Protein AF-A6VQL6-F1 (afdb_monomer)

Sequence (240 aa):
MAKRKVSLIGGLVLVGLGAAVVLGVQKILKENGQTCIDCHKGIAHFLPEEKNDNNGSAELAKHGGQLSGENKLLYALTISTAKSTNGGEVRLMPFAELADWKSDGENVAATLHGWQQVGAESVLYTELGQRITMAILDDDAKAGVLVKNKVHDSVTDSEWLEVFLDVNVPKSAVTSDLNSLNVFGKNLNETHCGGCHAPITAEHYTANQWIGMVNSMKDRTSLTKDQVRALTIYLQRNAK

InterPro domains:
  IPR005126 NapC/NirT cytochrome c, N-terminal [PF03264] (29-49)
  IPR036280 Multiheme cytochrome superfamily [SSF48695] (31-226)
  IPR051174 Cytochrome c-type Electron Transfer [PTHR30333] (26-217)

Secondary structure (DSSP, 8-state):
------------SSSTTHHHHHHHHHHHHHHTT--HHHHHTTTSS--------THHHHHHHTTTT---STTPPEEESSSEEEEETTS-EEEEPTT-EEEEEEEETTEEEEEEEEEEETT-TTEEEEETTEEEEEEEE-HHHHHT-EEEEEEEETTTTEEEEEEEEEEEEEGGGEES-HHHHHHHHHHHHHHHHTTTSPPPPGGGS-HHHHHHHHHHHGGGS---HHHHHHHHHHHHHT--

Organism: Actinobacillus succinogenes (strain ATCC 55618 / DSM 22257 / CCUG 43843 / 130Z) (NCBI:txid339671)

Foldseek 3Di:
DDDDDDDDDDDDDPDPPPPVVVVVVVVVCVVVVHDPVNVVVDDVDHPPPPVLDPVLLVVLLVQQLADDDQFFKKFFSFFFWWAFPQGWTKTFHGRQTWGRWDDDPQKIKTKGKAKDFVVGLQFGARYPPFPLTGIGTDPRQSVQKDFDDWDQDPVVRTIMTTIMTIIIGGSSRIHSPVVSLLVSLVCLQCVWVPPPHGGDALQPDELRVLVVVLVVCVVVTSDDPRSSSSNSSSSNVRYD

Mean predicted aligned error: 12.08 Å

Solvent-accessible surface area (backbone atoms only — not comparable to full-atom values): 13472 Å² total; per-residue (Å²): 141,86,89,86,84,90,78,93,85,86,88,87,79,90,70,76,72,63,61,64,57,55,56,54,51,55,52,55,28,61,77,69,74,51,53,79,61,67,71,52,68,50,71,87,53,66,71,74,84,73,72,78,59,65,55,61,60,58,54,52,52,71,45,31,53,46,72,65,68,88,89,51,59,31,27,26,68,44,77,43,72,28,33,24,86,78,69,14,49,31,40,33,25,40,68,20,59,29,34,85,58,45,84,49,91,70,28,29,41,26,31,37,64,29,24,25,43,74,96,43,66,44,40,34,15,59,42,82,96,36,77,46,63,24,33,38,39,41,76,54,27,47,74,55,51,44,76,76,48,79,46,77,40,82,89,73,72,40,50,33,33,37,34,37,37,53,31,38,30,50,30,62,47,26,20,43,58,62,65,60,53,50,52,50,25,50,48,48,42,51,64,58,47,34,78,87,43,81,52,80,62,39,56,78,40,42,39,62,52,38,57,58,56,48,65,76,43,48,90,80,37,89,62,51,76,66,52,49,49,41,33,43,45,43,37,30,77,47,28,89

pLDDT: mean 84.05, std 19.95, range [34.44, 98.62]

Radius of gyration: 29.51 Å; Cα contacts (8 Å, |Δi|>4): 408; chains: 1; bounding box: 107×76×39 Å

Nearest PDB structures (foldseek):
  8p8x-assembly1_A  TM=3.737E-01  e=8.491E+00  Homo sapiens
  5mgh-assembly1_A  TM=3.469E-01  e=9.547E+00  Homo sapiens
  5mgu-assembly1_A  TM=2.441E-01  e=5.634E+00  Homo sapiens
  5mgw-assembly1_A  TM=2.295E-01  e=6.717E+00  Homo sapiens

Structure (mmCIF, N/CA/C/O backbone):
data_AF-A6VQL6-F1
#
_entry.id   AF-A6VQL6-F1
#
loop_
_atom_site.group_PDB
_atom_site.id
_atom_site.type_symbol
_atom_site.label_atom_id
_atom_site.label_alt_id
_atom_site.label_comp_id
_atom_site.label_asym_id
_atom_site.label_entity_id
_atom_site.label_seq_id
_atom_site.pdbx_PDB_ins_code
_atom_site.Cartn_x
_atom_site.Cartn_y
_atom_site.Cartn_z
_atom_site.occupancy
_atom_site.B_iso_or_equiv
_atom_site.auth_seq_id
_atom_site.auth_comp_id
_atom_site.auth_asym_id
_atom_site.auth_atom_id
_atom_site.pdbx_PDB_model_num
ATOM 1 N N . MET A 1 1 ? 88.206 57.252 -1.105 1.00 43.94 1 MET A N 1
ATOM 2 C CA . MET A 1 1 ? 88.499 56.545 -2.373 1.00 43.94 1 MET A CA 1
ATOM 3 C C . MET A 1 1 ? 88.014 55.108 -2.252 1.00 43.94 1 MET A C 1
ATOM 5 O O . MET A 1 1 ? 88.502 54.442 -1.357 1.00 43.94 1 MET A O 1
ATOM 9 N N . ALA A 1 2 ? 87.077 54.662 -3.101 1.00 34.97 2 ALA A N 1
ATOM 10 C CA . ALA A 1 2 ? 87.020 53.320 -3.720 1.00 34.97 2 ALA A CA 1
ATOM 11 C C . ALA A 1 2 ? 85.603 53.016 -4.255 1.00 34.97 2 ALA A C 1
ATOM 13 O O . ALA A 1 2 ? 84.607 53.176 -3.561 1.00 34.97 2 ALA A O 1
ATOM 14 N N . LYS A 1 3 ? 85.5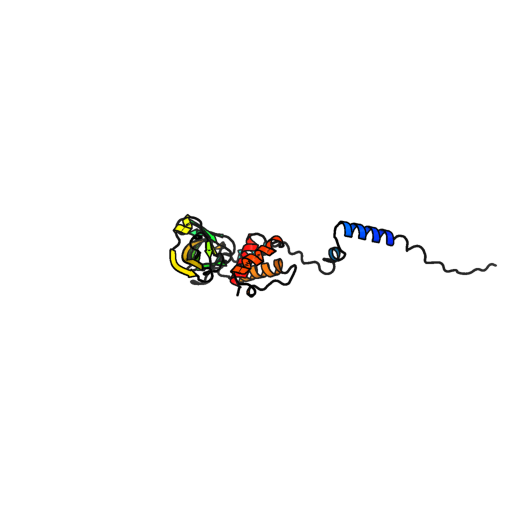46 52.598 -5.524 1.00 43.94 3 LYS A N 1
ATOM 15 C CA . LYS A 1 3 ? 84.368 52.191 -6.310 1.00 43.94 3 LYS A CA 1
ATOM 16 C C . LYS A 1 3 ? 84.025 50.709 -6.074 1.00 43.94 3 LYS A C 1
ATOM 18 O O . LYS A 1 3 ? 84.965 49.929 -5.965 1.00 43.94 3 LYS A O 1
ATOM 23 N N . ARG A 1 4 ? 82.744 50.317 -6.219 1.00 34.44 4 ARG A N 1
ATOM 24 C CA . ARG A 1 4 ? 82.204 49.208 -7.077 1.00 34.44 4 ARG A CA 1
ATOM 25 C C . ARG A 1 4 ? 80.776 48.835 -6.630 1.00 34.44 4 ARG A C 1
ATOM 27 O O . ARG A 1 4 ? 80.557 48.555 -5.467 1.00 34.44 4 ARG A O 1
ATOM 34 N N . LYS A 1 5 ? 79.766 49.100 -7.469 1.00 37.53 5 LYS A N 1
ATOM 35 C CA . LYS A 1 5 ? 79.088 48.210 -8.449 1.00 37.53 5 LYS A CA 1
ATOM 36 C C . LYS A 1 5 ? 78.134 47.175 -7.823 1.00 37.53 5 LYS A C 1
ATOM 38 O O . LYS A 1 5 ? 78.563 46.210 -7.209 1.00 37.53 5 LYS A O 1
ATOM 43 N N . VAL A 1 6 ? 76.847 47.396 -8.101 1.00 43.75 6 VAL A N 1
ATOM 44 C CA . VAL A 1 6 ? 75.706 46.474 -7.980 1.00 43.75 6 VAL A CA 1
ATOM 45 C C . VAL A 1 6 ? 75.915 45.247 -8.880 1.00 43.75 6 VAL A C 1
ATOM 47 O O . VAL A 1 6 ? 76.364 45.404 -10.016 1.00 43.75 6 VAL A O 1
ATOM 50 N N . SER A 1 7 ? 75.549 44.051 -8.402 1.00 35.25 7 SER A N 1
ATOM 51 C CA . SER A 1 7 ? 75.346 42.858 -9.236 1.00 35.25 7 SER A CA 1
ATOM 52 C C . SER A 1 7 ? 74.130 42.067 -8.749 1.00 35.25 7 SER A C 1
ATOM 54 O O . SER A 1 7 ? 74.097 41.614 -7.607 1.00 35.25 7 SER A O 1
ATOM 56 N N . LEU A 1 8 ? 73.144 41.919 -9.638 1.00 48.12 8 LEU A N 1
ATOM 57 C CA . LEU A 1 8 ? 72.011 40.998 -9.544 1.00 48.12 8 LEU A CA 1
ATOM 58 C C . LEU A 1 8 ? 72.517 39.556 -9.447 1.00 48.12 8 LEU A C 1
ATOM 60 O O . LEU A 1 8 ? 73.173 39.141 -10.394 1.00 48.12 8 LEU A O 1
ATOM 64 N N . ILE A 1 9 ? 72.134 38.797 -8.413 1.00 39.91 9 ILE A N 1
ATOM 65 C CA . ILE A 1 9 ? 71.801 37.358 -8.510 1.00 39.91 9 ILE A CA 1
ATOM 66 C C . ILE A 1 9 ? 70.782 37.043 -7.401 1.00 39.91 9 ILE A C 1
ATOM 68 O O . ILE A 1 9 ? 71.128 36.590 -6.314 1.00 39.91 9 ILE A O 1
ATOM 72 N N . GLY A 1 10 ? 69.509 37.334 -7.662 1.00 42.12 10 GLY A N 1
ATOM 73 C CA . GLY A 1 10 ? 68.382 36.804 -6.901 1.00 42.12 10 GLY A CA 1
ATOM 74 C C . GLY A 1 10 ? 67.596 35.883 -7.820 1.00 42.12 10 GLY A C 1
ATOM 75 O O . GLY A 1 10 ? 67.011 36.360 -8.786 1.00 42.12 10 GLY A O 1
ATOM 76 N N . GLY A 1 11 ? 67.613 34.579 -7.549 1.00 44.53 11 GLY A N 1
ATOM 77 C CA . GLY A 1 11 ? 66.773 33.623 -8.270 1.00 44.53 11 GLY A CA 1
ATOM 78 C C . GLY A 1 11 ? 67.440 32.287 -8.546 1.00 44.53 11 GLY A C 1
ATOM 79 O O . GLY A 1 11 ? 67.642 31.962 -9.706 1.00 44.53 11 GLY A O 1
ATOM 80 N N . LEU A 1 12 ? 67.773 31.507 -7.509 1.00 42.72 12 LEU A N 1
ATOM 81 C CA . LEU A 1 12 ? 67.980 30.061 -7.679 1.00 42.72 12 LEU A CA 1
ATOM 82 C C . LEU A 1 12 ? 67.983 29.279 -6.348 1.00 42.72 12 LEU A C 1
ATOM 84 O O . LEU A 1 12 ? 68.970 28.638 -6.017 1.00 42.72 12 LEU A O 1
ATOM 88 N N . VAL A 1 13 ? 66.908 29.326 -5.546 1.00 41.16 13 VAL A N 1
ATOM 89 C CA . VAL A 1 13 ? 66.792 28.416 -4.373 1.00 41.16 13 VAL A CA 1
ATOM 90 C C . VAL A 1 13 ? 65.419 27.733 -4.232 1.00 41.16 13 VAL A C 1
ATOM 92 O O . VAL A 1 13 ? 65.300 26.757 -3.503 1.00 41.16 13 VAL A O 1
ATOM 95 N N . LEU A 1 14 ? 64.378 28.113 -4.982 1.00 42.00 14 LEU A N 1
ATOM 96 C CA . LEU A 1 14 ? 63.010 27.629 -4.711 1.00 42.00 14 LEU A CA 1
ATOM 97 C C . LEU A 1 14 ? 62.459 26.521 -5.635 1.00 42.00 14 LEU A C 1
ATOM 99 O O . LEU A 1 14 ? 61.249 26.417 -5.794 1.00 42.00 14 LEU A O 1
ATOM 103 N N . VAL A 1 15 ? 63.303 25.674 -6.239 1.00 45.47 15 VAL A N 1
ATOM 104 C CA . VAL A 1 15 ? 62.824 24.602 -7.154 1.00 45.47 15 VAL A CA 1
ATOM 105 C C . VAL A 1 15 ? 62.987 23.179 -6.583 1.00 45.47 15 VAL A C 1
ATOM 107 O O . VAL A 1 15 ? 62.365 22.242 -7.071 1.00 45.47 15 VAL A O 1
ATOM 110 N N . GLY A 1 16 ? 63.741 22.990 -5.494 1.00 42.47 16 GLY A N 1
ATOM 111 C CA . GLY A 1 16 ? 64.068 21.646 -4.987 1.00 42.47 16 GLY A CA 1
ATOM 112 C C . GLY A 1 16 ? 62.987 20.936 -4.157 1.00 42.47 16 GLY A C 1
ATOM 113 O O . GLY A 1 16 ? 62.944 19.710 -4.155 1.00 42.47 16 GLY A O 1
ATOM 114 N N . LEU A 1 17 ? 62.106 21.663 -3.457 1.00 42.53 17 LEU A N 1
ATOM 115 C CA . LEU A 1 17 ? 61.160 21.044 -2.507 1.00 42.53 17 LEU A CA 1
ATOM 116 C C . LEU A 1 17 ? 59.775 20.709 -3.092 1.00 42.53 17 LEU A C 1
ATOM 118 O O . LEU A 1 17 ? 59.041 19.928 -2.494 1.00 42.53 17 LEU A O 1
ATOM 122 N N . GLY A 1 18 ? 59.407 21.258 -4.254 1.00 38.25 18 GLY A N 1
ATOM 123 C CA . GLY A 1 18 ? 58.071 21.058 -4.833 1.00 38.25 18 GLY A CA 1
ATOM 124 C C . GLY A 1 18 ? 57.875 19.697 -5.512 1.00 38.25 18 GLY A C 1
ATOM 125 O O . GLY A 1 18 ? 56.811 19.096 -5.404 1.00 38.25 18 GLY A O 1
ATOM 126 N N . ALA A 1 19 ? 58.904 19.172 -6.184 1.00 45.53 19 ALA A N 1
ATOM 127 C CA . ALA A 1 19 ? 58.765 17.969 -7.011 1.00 45.53 19 ALA A CA 1
ATOM 128 C C . ALA A 1 19 ? 58.644 16.667 -6.194 1.00 45.53 19 ALA A C 1
ATOM 130 O O . ALA A 1 19 ? 57.896 15.767 -6.572 1.00 45.53 19 ALA A O 1
ATOM 131 N N . ALA A 1 20 ? 59.335 16.570 -5.052 1.00 43.84 20 ALA A N 1
ATOM 132 C CA . ALA A 1 20 ? 59.319 15.365 -4.217 1.00 43.84 20 ALA A CA 1
ATOM 133 C C . ALA A 1 20 ? 57.968 15.147 -3.506 1.00 43.84 20 ALA A C 1
ATOM 135 O O . ALA A 1 20 ? 57.519 14.011 -3.366 1.00 43.84 20 ALA A O 1
ATOM 136 N N . VAL A 1 21 ? 57.286 16.230 -3.117 1.00 50.78 21 VAL A N 1
ATOM 137 C CA . VAL A 1 21 ? 55.961 16.168 -2.474 1.00 50.78 21 VAL A CA 1
ATOM 138 C C . VAL A 1 21 ? 54.879 15.755 -3.479 1.00 50.78 21 VAL A C 1
ATOM 140 O O . VAL A 1 21 ? 54.034 14.919 -3.168 1.00 50.78 21 VAL A O 1
ATOM 143 N N . VAL A 1 22 ? 54.939 16.264 -4.714 1.00 51.34 22 VAL A N 1
ATOM 144 C CA . VAL A 1 22 ? 53.958 15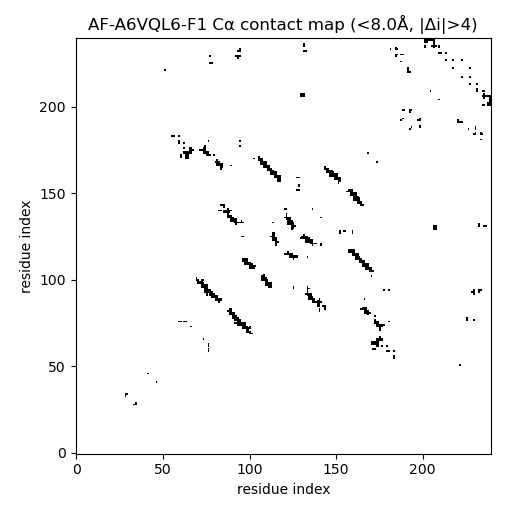.948 -5.770 1.00 51.34 22 VAL A CA 1
ATOM 145 C C . VAL A 1 22 ? 54.028 14.477 -6.199 1.00 51.34 22 VAL A C 1
ATOM 147 O O . VAL A 1 22 ? 52.992 13.837 -6.385 1.00 51.34 22 VAL A O 1
ATOM 150 N N . LEU A 1 23 ? 55.232 13.907 -6.294 1.00 51.66 23 LEU A N 1
ATOM 151 C CA . LEU A 1 23 ? 55.418 12.503 -6.680 1.00 51.66 23 LEU A CA 1
ATOM 152 C C . LEU A 1 23 ? 54.985 11.517 -5.581 1.00 51.66 23 LEU A C 1
ATOM 154 O O . LEU A 1 23 ? 54.445 10.455 -5.893 1.00 51.66 23 LEU A O 1
ATOM 158 N N . GLY A 1 24 ? 55.168 11.868 -4.303 1.00 52.81 24 GLY A N 1
ATOM 159 C CA . GLY A 1 24 ? 54.705 11.050 -3.176 1.00 52.81 24 GLY A CA 1
ATOM 160 C C . GLY A 1 24 ? 53.178 10.960 -3.094 1.00 52.81 24 GLY A C 1
ATOM 161 O O . GLY A 1 24 ? 52.628 9.877 -2.901 1.00 52.81 24 GLY A O 1
ATOM 162 N N . VAL A 1 25 ? 52.485 12.079 -3.328 1.00 57.06 25 VAL A N 1
ATOM 163 C CA . VAL A 1 25 ? 51.014 12.147 -3.313 1.00 57.06 25 VAL A CA 1
ATOM 164 C C . VAL A 1 25 ? 50.405 11.351 -4.472 1.00 57.06 25 VAL A C 1
ATOM 166 O O . VAL A 1 25 ? 49.460 10.594 -4.266 1.00 57.06 25 VAL A O 1
ATOM 169 N N . GLN A 1 26 ? 50.977 11.428 -5.677 1.00 54.59 26 GLN A N 1
ATOM 170 C CA . GLN A 1 26 ? 50.485 10.659 -6.829 1.00 54.59 26 GLN A CA 1
ATOM 171 C C . GLN A 1 26 ? 50.611 9.139 -6.649 1.00 54.59 26 GLN A C 1
ATOM 173 O O . GLN A 1 26 ? 49.773 8.394 -7.158 1.00 54.59 26 GLN A O 1
ATOM 178 N N . LYS A 1 27 ? 51.634 8.672 -5.923 1.00 52.47 27 LYS A N 1
ATOM 179 C CA . LYS A 1 27 ? 51.833 7.245 -5.648 1.00 52.47 27 LYS A CA 1
ATOM 180 C C . LYS A 1 27 ? 50.784 6.699 -4.670 1.00 52.47 27 LYS A C 1
ATOM 182 O O . LYS A 1 27 ? 50.185 5.668 -4.954 1.00 52.47 27 LYS A O 1
ATOM 187 N N . ILE A 1 28 ? 50.490 7.442 -3.599 1.00 57.38 28 ILE A N 1
ATOM 188 C CA . ILE A 1 28 ? 49.463 7.083 -2.603 1.00 57.38 28 ILE A CA 1
ATOM 189 C C . ILE A 1 28 ? 48.053 7.094 -3.221 1.00 57.38 28 ILE A C 1
ATOM 191 O O . ILE A 1 28 ? 47.247 6.206 -2.950 1.00 57.38 28 ILE A O 1
ATOM 195 N N . LEU A 1 29 ? 47.761 8.060 -4.099 1.00 54.28 29 LEU A N 1
ATOM 196 C CA . LEU A 1 29 ? 46.471 8.157 -4.795 1.00 54.28 29 LEU A CA 1
ATOM 197 C C . LEU A 1 29 ? 46.214 6.952 -5.718 1.00 54.28 29 LEU A C 1
ATOM 199 O O . LEU A 1 29 ? 45.114 6.403 -5.727 1.00 54.28 29 LEU A O 1
ATOM 203 N N . LYS A 1 30 ? 47.243 6.482 -6.438 1.00 55.09 30 LYS A N 1
ATOM 204 C CA . LYS A 1 30 ? 47.149 5.292 -7.302 1.00 55.09 30 LYS A CA 1
ATOM 205 C C . LYS A 1 30 ? 46.993 3.984 -6.523 1.00 55.09 30 LYS A C 1
ATOM 207 O O . LYS A 1 30 ? 46.273 3.106 -6.986 1.00 55.09 30 LYS A O 1
ATOM 212 N N . GLU A 1 31 ? 47.653 3.851 -5.374 1.00 57.72 31 GLU A N 1
ATOM 213 C CA . GLU A 1 31 ? 47.582 2.648 -4.527 1.00 57.72 31 GLU A CA 1
ATOM 214 C C . GLU A 1 31 ? 46.211 2.497 -3.838 1.00 57.72 31 GLU A C 1
ATOM 216 O O . GLU A 1 31 ? 45.757 1.374 -3.636 1.00 57.72 31 GLU A O 1
ATOM 221 N N . ASN A 1 32 ? 45.506 3.608 -3.581 1.00 56.78 32 ASN A N 1
ATOM 222 C CA . ASN A 1 32 ? 44.165 3.629 -2.975 1.00 56.78 32 ASN A CA 1
ATOM 223 C C . ASN A 1 32 ? 43.012 3.819 -3.984 1.00 56.78 32 ASN A C 1
ATOM 225 O O . ASN A 1 32 ? 41.863 3.983 -3.575 1.00 56.78 32 ASN A O 1
ATOM 229 N N . GLY A 1 33 ? 43.298 3.829 -5.292 1.00 58.47 33 GLY A N 1
ATOM 230 C CA . GLY A 1 33 ? 42.287 3.993 -6.346 1.00 58.47 33 GLY A CA 1
ATOM 231 C C . GLY A 1 33 ? 41.600 5.365 -6.384 1.00 58.47 33 GLY A C 1
ATOM 232 O O . GLY A 1 33 ? 40.555 5.496 -7.014 1.00 58.47 33 GLY A O 1
ATOM 233 N N . GLN A 1 34 ? 42.170 6.378 -5.728 1.00 58.59 34 GLN A N 1
ATOM 234 C CA . GLN A 1 34 ? 41.607 7.725 -5.660 1.00 58.59 34 GLN A CA 1
ATOM 235 C C . GLN A 1 34 ? 42.164 8.600 -6.784 1.00 58.59 34 GLN A C 1
ATOM 237 O O . GLN A 1 34 ? 43.362 8.623 -7.075 1.00 58.59 34 GLN A O 1
ATOM 242 N N . THR A 1 35 ? 41.280 9.344 -7.430 1.00 68.81 35 THR A N 1
ATOM 243 C CA . THR A 1 35 ? 41.584 10.273 -8.514 1.00 68.81 35 THR A CA 1
ATOM 244 C C . THR A 1 35 ? 41.491 11.715 -8.032 1.00 68.81 35 THR A C 1
ATOM 246 O O . THR A 1 35 ? 40.898 12.017 -6.999 1.00 68.81 35 THR A O 1
ATOM 249 N N . CYS A 1 36 ? 42.017 12.651 -8.825 1.00 58.94 36 CYS A N 1
ATOM 250 C CA . CYS A 1 36 ? 41.869 14.085 -8.565 1.00 58.94 36 CYS A CA 1
ATOM 251 C C . CYS A 1 36 ? 40.391 14.504 -8.394 1.00 58.94 36 CYS A C 1
ATOM 253 O O . CYS A 1 36 ? 40.102 15.475 -7.701 1.00 58.94 36 CYS A O 1
ATOM 255 N N . ILE A 1 37 ? 39.455 13.766 -9.005 1.00 59.38 37 ILE A N 1
ATOM 256 C CA . ILE A 1 37 ? 38.011 14.017 -8.919 1.00 59.38 37 ILE A CA 1
ATOM 257 C C . ILE A 1 37 ? 37.475 13.712 -7.515 1.00 59.38 37 ILE A C 1
ATOM 259 O O . ILE A 1 37 ? 36.555 14.394 -7.070 1.00 59.38 37 ILE A O 1
ATOM 263 N N . ASP A 1 38 ? 38.070 12.764 -6.791 1.00 57.91 38 ASP A N 1
ATOM 264 C CA . ASP A 1 38 ? 37.572 12.329 -5.482 1.00 57.91 38 ASP A CA 1
ATOM 265 C C . ASP A 1 38 ? 37.784 13.384 -4.385 1.00 57.91 38 ASP A C 1
ATOM 267 O O . ASP A 1 38 ? 36.985 13.460 -3.460 1.00 57.91 38 ASP A O 1
ATOM 271 N N . CYS A 1 39 ? 38.777 14.271 -4.531 1.00 57.88 39 CYS A N 1
ATOM 272 C CA . CYS A 1 39 ? 38.938 15.444 -3.658 1.00 57.88 39 CYS A CA 1
ATOM 273 C C . CYS A 1 39 ? 38.195 16.693 -4.160 1.00 57.88 39 CYS A C 1
ATOM 275 O O . CYS A 1 39 ? 37.898 17.579 -3.366 1.00 57.88 39 CYS A O 1
ATOM 277 N N . HIS A 1 40 ? 37.889 16.801 -5.459 1.00 54.69 40 HIS A N 1
ATOM 278 C CA . HIS A 1 40 ? 37.147 17.951 -5.999 1.00 54.69 40 HIS A CA 1
ATOM 279 C C . HIS A 1 40 ? 35.620 17.780 -5.949 1.00 54.69 40 HIS A C 1
ATOM 281 O O . HIS A 1 40 ? 34.897 18.782 -5.974 1.00 54.69 40 HIS A O 1
ATOM 287 N N . LYS A 1 41 ? 35.117 16.547 -5.816 1.00 51.94 41 LYS A N 1
ATOM 288 C CA . LYS A 1 41 ? 33.726 16.261 -5.441 1.00 51.94 41 LYS A CA 1
ATOM 289 C C . LYS A 1 41 ? 33.485 16.709 -3.993 1.00 51.94 41 LYS A C 1
ATOM 291 O O . LYS A 1 41 ? 33.687 15.948 -3.058 1.00 51.94 41 LYS A O 1
ATOM 296 N N . GLY A 1 42 ? 33.070 17.965 -3.826 1.00 51.22 42 GLY A N 1
ATOM 297 C CA . GLY A 1 42 ? 32.691 18.548 -2.531 1.00 51.22 42 GLY A CA 1
ATOM 298 C C . GLY A 1 42 ? 33.275 19.932 -2.231 1.00 51.22 42 GLY A C 1
ATOM 299 O O . GLY A 1 42 ? 32.884 20.533 -1.240 1.00 51.22 42 GLY A O 1
ATOM 300 N N . ILE A 1 43 ? 34.178 20.467 -3.068 1.00 55.44 43 ILE A N 1
ATOM 301 C CA . ILE A 1 43 ? 34.822 21.776 -2.810 1.00 55.44 43 ILE A CA 1
ATOM 302 C C . ILE A 1 43 ? 34.069 22.951 -3.457 1.00 55.44 43 ILE A C 1
ATOM 304 O O . ILE A 1 43 ? 33.999 24.025 -2.870 1.00 55.44 43 ILE A O 1
ATOM 308 N N . ALA A 1 44 ? 33.505 22.783 -4.660 1.00 53.69 44 ALA A N 1
ATOM 309 C CA . ALA A 1 44 ? 32.792 23.876 -5.345 1.00 53.69 44 ALA A CA 1
ATOM 310 C C . ALA A 1 44 ? 31.296 23.923 -5.000 1.00 53.69 44 ALA A C 1
ATOM 312 O O . ALA A 1 44 ? 30.694 24.991 -4.970 1.00 53.69 44 ALA A O 1
ATOM 313 N N . HIS A 1 45 ? 30.721 22.762 -4.697 1.00 47.69 45 HIS A N 1
ATOM 314 C CA . HIS A 1 45 ? 29.370 22.628 -4.182 1.00 47.69 45 HIS A CA 1
ATOM 315 C C . HIS A 1 45 ? 29.432 21.565 -3.095 1.00 47.69 45 HIS A C 1
ATOM 317 O O . HIS A 1 45 ? 29.676 20.390 -3.383 1.00 47.69 45 HIS A O 1
ATOM 323 N N . PHE A 1 46 ? 29.256 21.982 -1.846 1.00 47.78 46 PHE A N 1
ATOM 324 C CA . PHE A 1 46 ? 28.844 21.047 -0.816 1.00 47.78 46 PHE A CA 1
ATOM 325 C C . PHE A 1 46 ? 27.483 20.531 -1.271 1.00 47.78 46 PHE A C 1
ATOM 327 O O . PHE A 1 46 ? 26.557 21.324 -1.459 1.00 47.78 46 PHE A O 1
ATOM 334 N N . LEU A 1 47 ? 27.369 19.221 -1.507 1.00 46.56 47 LEU A N 1
ATOM 335 C CA . LEU A 1 47 ? 26.053 18.599 -1.437 1.00 46.56 47 LEU A CA 1
ATOM 336 C C . LEU A 1 47 ? 25.473 19.064 -0.098 1.00 46.56 47 LEU A C 1
ATOM 338 O O . LEU A 1 47 ? 26.204 18.985 0.899 1.00 46.56 47 LEU A O 1
ATOM 342 N N . PRO A 1 48 ? 24.249 19.623 -0.064 1.00 52.69 48 PRO A N 1
ATOM 343 C CA . PRO A 1 48 ? 23.593 19.868 1.206 1.00 52.69 48 PRO A CA 1
ATOM 344 C C . PRO A 1 48 ? 23.775 18.607 2.044 1.00 52.69 48 PRO A C 1
ATOM 346 O O . PRO A 1 48 ? 23.642 17.503 1.509 1.00 52.69 48 PRO A O 1
ATOM 349 N N . GLU A 1 49 ? 24.147 18.751 3.314 1.00 40.47 49 GLU A N 1
ATOM 350 C CA . GLU A 1 49 ? 23.974 17.639 4.236 1.00 40.47 49 GLU A CA 1
ATOM 351 C C . GLU A 1 49 ? 22.479 17.322 4.227 1.00 40.47 49 GLU A C 1
ATOM 353 O O . GLU A 1 49 ? 21.686 17.961 4.917 1.00 40.47 49 GLU A O 1
ATOM 358 N N . GLU A 1 50 ? 22.077 16.384 3.376 1.00 50.03 50 GLU A N 1
ATOM 359 C CA . GLU A 1 50 ? 20.795 15.728 3.490 1.00 50.03 50 GLU A CA 1
ATOM 360 C C . GLU A 1 50 ? 20.905 14.987 4.806 1.00 50.03 50 GLU A C 1
ATOM 362 O O . GLU A 1 50 ? 21.701 14.052 4.950 1.00 50.03 50 GLU A O 1
ATOM 367 N N . LYS A 1 51 ? 20.205 15.493 5.815 1.00 41.75 51 LYS A N 1
ATOM 368 C CA . LYS A 1 51 ? 20.210 14.972 7.174 1.00 41.75 51 LYS A CA 1
ATOM 369 C C . LYS A 1 51 ? 19.508 13.618 7.228 1.00 41.75 51 LYS A C 1
ATOM 371 O O . LYS A 1 51 ? 18.670 13.434 8.095 1.00 41.75 51 LYS A O 1
ATOM 376 N N . ASN A 1 52 ? 19.844 12.675 6.345 1.00 47.84 52 ASN A N 1
ATOM 377 C CA . ASN A 1 52 ? 19.378 11.294 6.314 1.00 47.84 52 ASN A CA 1
ATOM 378 C C . ASN A 1 52 ? 17.947 11.174 6.864 1.00 47.84 52 ASN A C 1
ATOM 380 O O . ASN A 1 52 ? 17.704 10.606 7.933 1.00 47.84 52 ASN A O 1
ATOM 384 N N . ASP A 1 53 ? 17.038 11.914 6.234 1.00 48.03 53 ASP A N 1
ATOM 385 C CA . ASP A 1 53 ? 15.863 12.400 6.925 1.00 48.03 53 ASP A CA 1
ATOM 386 C C . ASP A 1 53 ? 14.794 11.311 7.004 1.00 48.03 53 ASP A C 1
ATOM 388 O O . ASP A 1 53 ? 13.853 11.255 6.210 1.00 48.03 53 ASP A O 1
ATOM 392 N N . ASN A 1 54 ? 14.803 10.571 8.108 1.00 51.59 54 ASN A N 1
ATOM 393 C CA . ASN A 1 54 ? 13.554 10.055 8.674 1.00 51.59 54 ASN A CA 1
ATOM 394 C C . ASN A 1 54 ? 12.493 11.174 8.869 1.00 51.59 54 ASN A C 1
ATOM 396 O O . ASN A 1 54 ? 11.337 10.868 9.161 1.00 51.59 54 ASN A O 1
ATOM 400 N N . ASN A 1 55 ? 12.847 12.460 8.681 1.00 58.50 55 ASN A N 1
ATOM 401 C CA . ASN A 1 55 ? 11.921 13.591 8.706 1.00 58.50 55 ASN A CA 1
ATOM 402 C C . ASN A 1 55 ? 10.818 13.471 7.653 1.00 58.50 55 ASN A C 1
ATOM 404 O O . ASN A 1 55 ? 9.712 13.899 7.942 1.00 58.50 55 ASN A O 1
ATOM 408 N N . GLY A 1 56 ? 11.051 12.852 6.487 1.00 71.19 56 GLY A N 1
ATOM 409 C CA . GLY A 1 56 ? 9.981 12.656 5.498 1.00 71.19 56 GLY A CA 1
ATOM 410 C C . GLY A 1 56 ? 8.846 11.775 6.036 1.00 71.19 56 GLY A C 1
ATOM 411 O O . GLY A 1 56 ? 7.673 12.123 5.926 1.00 71.19 56 GLY A O 1
ATOM 412 N N . SER A 1 57 ? 9.196 10.666 6.695 1.00 80.06 57 SER A N 1
ATOM 413 C CA . SER A 1 57 ? 8.220 9.773 7.333 1.00 80.06 57 SER A CA 1
ATOM 414 C C . SER A 1 57 ? 7.563 10.421 8.557 1.00 80.06 57 SER A C 1
ATOM 416 O O . SER A 1 57 ? 6.373 10.225 8.793 1.00 80.06 57 SER A O 1
ATOM 418 N N . ALA A 1 58 ? 8.320 11.207 9.332 1.00 83.19 58 ALA A N 1
ATOM 419 C CA . ALA A 1 58 ? 7.787 11.951 10.474 1.00 83.19 58 ALA A CA 1
ATOM 420 C C . ALA A 1 58 ? 6.842 13.087 10.046 1.00 83.19 58 ALA A C 1
ATOM 422 O O . ALA A 1 58 ? 5.848 13.338 10.722 1.00 83.19 58 ALA A O 1
ATOM 423 N N . GLU A 1 59 ? 7.124 13.753 8.925 1.00 86.88 59 GLU A N 1
ATOM 424 C CA . GLU A 1 59 ? 6.247 14.758 8.324 1.00 86.88 59 GLU A CA 1
ATOM 425 C C . GLU A 1 59 ? 4.963 14.105 7.821 1.00 86.88 59 GLU A C 1
ATOM 427 O O . GLU A 1 59 ? 3.873 14.545 8.176 1.00 86.88 59 GLU A O 1
ATOM 432 N N . LEU A 1 60 ? 5.082 12.988 7.095 1.00 88.44 60 LEU A N 1
ATOM 433 C CA . LEU A 1 60 ? 3.937 12.224 6.606 1.00 88.44 60 LEU A CA 1
ATOM 434 C C . LEU A 1 60 ? 3.019 11.772 7.756 1.00 88.44 60 LEU A C 1
ATOM 436 O O . LEU A 1 60 ? 1.798 11.858 7.643 1.00 88.44 60 LEU A O 1
ATOM 440 N N . ALA A 1 61 ? 3.588 11.366 8.895 1.00 89.19 61 ALA A N 1
ATOM 441 C CA . ALA A 1 61 ? 2.822 10.965 10.076 1.00 89.19 61 ALA A CA 1
ATOM 442 C C . ALA A 1 61 ? 1.938 12.089 10.656 1.00 89.19 61 ALA A C 1
ATOM 444 O O . ALA A 1 61 ? 0.919 11.793 11.281 1.00 89.19 61 ALA A O 1
ATOM 445 N N . LYS A 1 62 ? 2.256 13.371 10.420 1.00 91.69 62 LYS A N 1
ATOM 446 C CA . LYS A 1 62 ? 1.416 14.508 10.852 1.00 91.69 62 LYS A CA 1
ATOM 447 C C . LYS A 1 62 ? 0.073 14.572 10.123 1.00 91.69 62 LYS A C 1
ATOM 449 O O . LYS A 1 62 ? -0.842 15.246 10.593 1.00 91.69 62 LYS A O 1
ATOM 454 N N . HIS A 1 63 ? -0.051 13.871 8.997 1.00 92.38 63 HIS A N 1
ATOM 455 C CA . HIS A 1 63 ? -1.301 13.750 8.253 1.00 92.38 63 HIS A CA 1
ATOM 456 C C . HIS A 1 63 ? -2.222 12.644 8.793 1.00 92.38 63 HIS A C 1
ATOM 458 O O . HIS A 1 63 ? -3.345 12.491 8.306 1.00 92.38 63 HIS A O 1
ATOM 464 N N . GLY A 1 64 ? -1.778 11.895 9.810 1.00 93.50 64 GLY A N 1
ATOM 465 C CA . GLY A 1 64 ? -2.570 10.873 10.493 1.00 93.50 64 GLY A CA 1
ATOM 466 C C . GLY A 1 64 ? -3.839 11.448 11.105 1.00 93.50 64 GLY A C 1
ATOM 467 O O . GLY A 1 64 ? -3.805 12.461 11.801 1.00 93.50 64 GLY A O 1
ATOM 468 N N . GLY A 1 65 ? -4.977 10.812 10.835 1.00 93.12 65 GLY A N 1
ATOM 469 C CA . GLY A 1 65 ? -6.280 11.251 11.330 1.00 93.12 65 GLY A CA 1
ATOM 470 C C . GLY A 1 65 ? -6.856 12.474 10.608 1.00 93.12 65 GLY A C 1
ATOM 471 O O . GLY A 1 65 ? -7.918 12.955 11.002 1.00 93.12 65 GLY A O 1
ATOM 472 N N . GLN A 1 66 ? -6.218 12.972 9.541 1.00 92.94 66 GLN A N 1
ATOM 473 C CA . GLN A 1 66 ? -6.809 13.995 8.671 1.00 92.94 66 GLN A CA 1
ATOM 474 C C . GLN A 1 66 ? -7.865 13.360 7.759 1.00 92.94 66 GLN A C 1
ATOM 476 O O . GLN A 1 66 ? -7.607 12.996 6.609 1.00 92.94 66 GLN A O 1
ATOM 481 N N . LEU A 1 67 ? -9.073 13.195 8.290 1.00 92.12 67 LEU A N 1
ATOM 482 C CA . LEU A 1 67 ? -10.201 12.577 7.593 1.00 92.12 67 LEU A CA 1
ATOM 483 C C . LEU A 1 67 ? -11.130 13.669 7.046 1.00 92.12 67 LEU A C 1
ATOM 485 O O . LEU A 1 67 ? -11.503 14.586 7.777 1.00 92.12 67 LEU A O 1
ATOM 489 N N . SER A 1 68 ? -11.515 13.590 5.771 1.00 85.81 68 SER A N 1
ATOM 490 C CA . SER A 1 68 ? -12.407 14.571 5.148 1.00 85.81 68 SER A CA 1
ATOM 491 C C . SER A 1 68 ? -13.456 13.913 4.253 1.00 85.81 68 SER A C 1
ATOM 493 O O . SER A 1 68 ? -13.120 13.147 3.356 1.00 85.81 68 SER A O 1
ATOM 495 N N . GLY A 1 69 ? -14.723 14.282 4.476 1.00 68.69 69 GLY A N 1
ATOM 496 C CA . GLY A 1 69 ? -15.876 13.868 3.672 1.00 68.69 69 GLY A CA 1
ATOM 497 C C . GLY A 1 69 ? -16.288 12.406 3.856 1.00 68.69 69 GLY A C 1
ATOM 498 O O . GLY A 1 69 ? -15.485 11.493 3.692 1.00 68.69 69 GLY A O 1
ATOM 499 N N . GLU A 1 70 ? -17.572 12.179 4.129 1.00 60.81 70 GLU A N 1
ATOM 500 C CA . GLU A 1 70 ? -18.175 10.853 3.964 1.00 60.81 70 GLU A CA 1
ATOM 501 C C . GLU A 1 70 ? -18.102 10.470 2.466 1.00 60.81 70 GLU A C 1
ATOM 503 O O . GLU A 1 70 ? -18.318 11.324 1.603 1.00 60.81 70 GLU A O 1
ATOM 508 N N . ASN A 1 71 ? -17.750 9.218 2.150 1.00 61.03 71 ASN A N 1
ATOM 509 C CA . ASN A 1 71 ? -17.550 8.660 0.792 1.00 61.03 71 ASN A CA 1
ATOM 510 C C . ASN A 1 71 ? -16.252 9.022 0.035 1.00 61.03 71 ASN A C 1
ATOM 512 O O . ASN A 1 71 ? -16.166 8.767 -1.167 1.00 61.03 71 ASN A O 1
ATOM 516 N N . LYS A 1 72 ? -15.222 9.582 0.681 1.00 84.31 72 LYS A N 1
ATOM 517 C CA . LYS A 1 72 ? -13.874 9.666 0.076 1.00 84.31 72 LYS A CA 1
ATOM 518 C C . LYS A 1 72 ? -12.993 8.514 0.542 1.00 84.31 72 LYS A C 1
ATOM 520 O O . LYS A 1 72 ? -13.108 8.105 1.686 1.00 84.31 72 LYS A O 1
ATOM 525 N N . LEU A 1 73 ? -12.090 8.026 -0.306 1.00 94.44 73 LEU A N 1
ATOM 526 C CA . LEU A 1 73 ? -11.095 7.032 0.106 1.00 94.44 73 LEU A CA 1
ATOM 527 C C . LEU A 1 73 ? -10.188 7.587 1.211 1.00 94.44 73 LEU A C 1
ATOM 529 O O . LEU A 1 73 ? -9.791 8.757 1.174 1.00 94.44 73 LEU A O 1
ATOM 533 N N . LEU A 1 74 ? -9.835 6.727 2.163 1.00 97.19 74 LEU A N 1
ATOM 534 C CA . LEU A 1 74 ? -8.675 6.931 3.021 1.00 97.19 74 LEU A CA 1
ATOM 535 C C . LEU A 1 74 ? -7.500 6.115 2.500 1.00 97.19 74 LEU A C 1
ATOM 537 O O . LEU A 1 74 ? -7.671 5.120 1.798 1.00 97.19 74 LEU A O 1
ATOM 541 N N . TYR A 1 75 ? -6.308 6.532 2.895 1.00 97.44 75 TYR A N 1
ATOM 542 C CA . TYR A 1 75 ? -5.056 5.922 2.498 1.00 97.44 75 TYR A CA 1
ATOM 543 C C . TYR A 1 75 ? -4.209 5.643 3.731 1.00 97.44 75 TYR A C 1
ATOM 545 O O . TYR A 1 75 ? -4.046 6.517 4.587 1.00 97.44 75 TYR A O 1
ATOM 553 N N . ALA A 1 76 ? -3.637 4.446 3.812 1.00 97.44 76 ALA A N 1
ATOM 554 C CA . ALA A 1 76 ? -2.622 4.148 4.814 1.00 97.44 76 ALA A CA 1
ATOM 555 C C . ALA A 1 76 ? -1.356 4.980 4.550 1.00 97.44 76 ALA A C 1
ATOM 557 O O . ALA A 1 76 ? -0.805 4.970 3.446 1.00 97.44 76 ALA A O 1
ATOM 558 N N . LEU A 1 77 ? -0.888 5.699 5.571 1.00 95.88 77 LEU A N 1
ATOM 559 C CA . LEU A 1 77 ? 0.285 6.574 5.473 1.00 95.88 77 LEU A CA 1
ATOM 560 C C . LEU A 1 77 ? 1.575 5.768 5.329 1.00 95.88 77 LEU A C 1
ATOM 562 O O . LEU A 1 77 ? 2.434 6.046 4.496 1.00 95.88 77 LEU A O 1
ATOM 566 N N . THR A 1 78 ? 1.703 4.750 6.168 1.00 94.50 78 THR A N 1
ATOM 567 C CA . THR A 1 78 ? 2.865 3.876 6.262 1.00 94.50 78 THR A CA 1
ATOM 568 C C . THR A 1 78 ? 2.399 2.432 6.412 1.00 94.50 78 THR A C 1
ATOM 570 O O . THR A 1 78 ? 1.201 2.134 6.410 1.00 94.50 78 THR A O 1
ATOM 573 N N . ILE A 1 79 ? 3.355 1.513 6.542 1.00 95.44 79 ILE A N 1
ATOM 574 C CA . ILE A 1 79 ? 3.028 0.146 6.932 1.00 95.44 79 ILE A CA 1
ATOM 575 C C . ILE A 1 79 ? 2.364 0.181 8.309 1.00 95.44 79 ILE A C 1
ATOM 577 O O . ILE A 1 79 ? 2.952 0.656 9.279 1.00 95.44 79 ILE A O 1
ATOM 581 N N . SER A 1 80 ? 1.152 -0.353 8.386 1.00 95.50 80 SER A N 1
ATOM 582 C CA . SER A 1 80 ? 0.349 -0.379 9.605 1.00 95.50 80 SER A CA 1
ATOM 583 C C . SER A 1 80 ? -0.404 -1.697 9.724 1.00 95.50 80 SER A C 1
ATOM 585 O O . SER A 1 80 ? -0.564 -2.430 8.746 1.00 95.50 80 SER A O 1
ATOM 587 N N . THR A 1 81 ? -0.835 -2.021 10.939 1.00 97.50 81 THR A N 1
ATOM 588 C CA . THR A 1 81 ? -1.654 -3.205 11.202 1.00 97.50 81 THR A CA 1
ATOM 589 C C . THR A 1 81 ? -3.097 -2.769 11.398 1.00 97.50 81 THR A C 1
ATOM 591 O O . THR A 1 81 ? -3.390 -1.951 12.270 1.00 97.50 81 THR A O 1
ATOM 594 N N . ALA A 1 82 ? -3.988 -3.338 10.597 1.00 97.94 82 ALA A N 1
ATOM 595 C CA . ALA A 1 82 ? -5.426 -3.314 10.795 1.00 97.94 82 ALA A CA 1
ATOM 596 C C . ALA A 1 82 ? -5.900 -4.686 11.299 1.00 97.94 82 ALA A C 1
ATOM 598 O O . ALA A 1 82 ? -5.186 -5.689 11.194 1.00 97.94 82 ALA A O 1
ATOM 599 N N . LYS A 1 83 ? -7.104 -4.726 11.865 1.00 98.12 83 LYS A N 1
ATOM 600 C CA . LYS A 1 83 ? -7.759 -5.956 12.320 1.00 98.12 83 LYS A CA 1
ATOM 601 C C . LYS A 1 83 ? -8.983 -6.224 11.461 1.00 98.12 83 LYS A C 1
ATOM 603 O O . LYS A 1 83 ? -9.820 -5.338 11.326 1.00 98.12 83 LYS A O 1
ATOM 608 N N . SER A 1 84 ? -9.099 -7.416 10.892 1.00 97.19 84 SER A N 1
ATOM 609 C CA . SER A 1 84 ? -10.329 -7.834 10.217 1.00 97.19 84 SER A CA 1
ATOM 610 C C . SER A 1 84 ? -11.456 -8.060 11.230 1.00 97.19 84 SER A C 1
ATOM 612 O O . SER A 1 84 ? -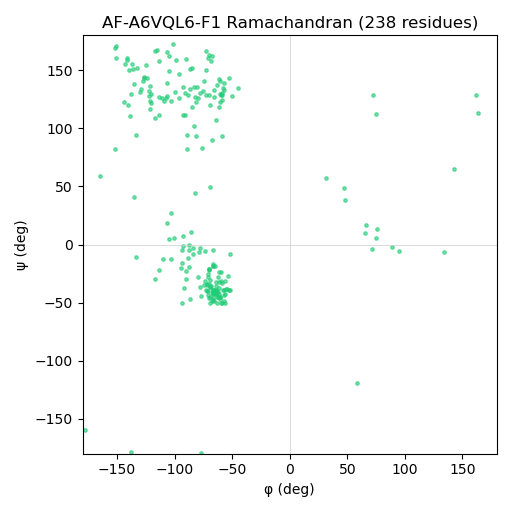11.222 -8.226 12.431 1.00 97.19 84 SER A O 1
ATOM 614 N N . THR A 1 85 ? -12.701 -8.094 10.758 1.00 91.44 85 THR A N 1
ATOM 615 C CA . THR A 1 85 ? -13.892 -8.301 11.609 1.00 91.44 85 THR A CA 1
ATOM 616 C C . THR A 1 85 ? -13.893 -9.626 12.375 1.00 91.44 85 THR A C 1
ATOM 618 O O . THR A 1 85 ? -14.511 -9.721 13.433 1.00 91.44 85 THR A O 1
ATOM 621 N N . ASN A 1 86 ? -13.168 -10.633 11.888 1.00 91.94 86 ASN A N 1
ATOM 622 C CA . ASN A 1 86 ? -12.980 -11.919 12.558 1.00 91.94 86 ASN A CA 1
ATOM 623 C C . ASN A 1 86 ? -11.715 -11.994 13.440 1.00 91.94 86 ASN A C 1
ATOM 625 O O . ASN A 1 86 ? -11.412 -13.060 13.966 1.00 91.94 86 ASN A O 1
ATOM 629 N N . GLY A 1 87 ? -11.002 -10.880 13.638 1.00 93.31 87 GLY A N 1
ATOM 630 C CA . GLY A 1 87 ? -9.875 -10.765 14.573 1.00 93.31 87 GLY A CA 1
ATOM 631 C C . GLY A 1 87 ? -8.480 -10.976 13.974 1.00 93.31 87 GLY A C 1
ATOM 632 O O . GLY A 1 87 ? -7.494 -10.739 14.678 1.00 93.31 87 GLY A O 1
ATOM 633 N N . GLY A 1 88 ? -8.391 -11.353 12.697 1.00 97.31 88 GLY A N 1
ATOM 634 C CA . GLY A 1 88 ? -7.128 -11.535 11.981 1.00 97.31 88 GLY A CA 1
ATOM 635 C C . GLY A 1 88 ? -6.358 -10.238 11.736 1.00 97.31 88 GLY A C 1
ATOM 636 O O . GLY A 1 88 ? -6.905 -9.131 11.767 1.00 97.31 88 GLY A O 1
ATOM 637 N N . GLU A 1 89 ? -5.054 -10.365 11.518 1.00 98.19 89 GLU A N 1
ATOM 638 C CA . GLU A 1 89 ? -4.153 -9.264 11.198 1.00 98.19 89 GLU A CA 1
ATOM 639 C C . GLU A 1 89 ? -4.062 -8.999 9.700 1.00 98.19 89 GLU A C 1
ATOM 641 O O . GLU A 1 89 ? -3.745 -9.862 8.881 1.00 98.19 89 GLU A O 1
ATOM 646 N N . VAL A 1 90 ? -4.262 -7.729 9.358 1.00 98.62 90 VAL A N 1
ATOM 647 C CA . VAL A 1 90 ? -4.094 -7.211 8.008 1.00 98.62 90 VAL A CA 1
ATOM 648 C C . VAL A 1 90 ? -2.977 -6.182 8.039 1.00 98.62 90 VAL A C 1
ATOM 650 O O . VAL A 1 90 ? -3.126 -5.082 8.571 1.00 98.62 90 VAL A O 1
ATOM 653 N N . ARG A 1 91 ? -1.828 -6.526 7.463 1.00 98.44 91 ARG A N 1
ATOM 654 C CA . ARG A 1 91 ? -0.701 -5.604 7.322 1.00 98.44 91 ARG A CA 1
ATOM 655 C C . ARG A 1 91 ? -0.923 -4.746 6.079 1.00 98.44 91 ARG A C 1
ATOM 657 O O . ARG A 1 91 ? -0.686 -5.201 4.959 1.00 98.44 91 ARG A O 1
ATOM 664 N N . LEU A 1 92 ? -1.353 -3.507 6.281 1.00 98.44 92 LEU A N 1
ATOM 665 C CA . LEU A 1 92 ? -1.563 -2.514 5.232 1.00 98.44 92 LEU A CA 1
ATOM 666 C C . LEU A 1 92 ? -0.227 -1.980 4.721 1.00 98.44 92 LEU A C 1
ATOM 668 O O . LEU A 1 92 ? 0.716 -1.771 5.490 1.00 98.44 92 LEU A O 1
ATOM 672 N N . MET A 1 93 ? -0.137 -1.773 3.411 1.00 97.94 93 MET A N 1
ATOM 673 C CA . MET A 1 93 ? 0.985 -1.086 2.777 1.00 97.94 93 MET A CA 1
ATOM 674 C C . MET A 1 93 ? 0.718 0.422 2.701 1.00 97.94 93 MET A C 1
ATOM 676 O O . MET A 1 93 ? -0.440 0.830 2.746 1.00 97.94 93 MET A O 1
ATOM 680 N N . PRO A 1 94 ? 1.754 1.268 2.540 1.00 96.00 94 PRO A N 1
ATOM 681 C CA . PRO A 1 94 ? 1.545 2.672 2.202 1.00 96.00 94 PRO A CA 1
ATOM 682 C C . PRO A 1 94 ? 0.657 2.780 0.958 1.00 96.00 94 PRO A C 1
ATOM 684 O O . PRO A 1 94 ? 0.791 1.959 0.050 1.00 96.00 94 PRO A O 1
ATOM 687 N N . PHE A 1 95 ? -0.215 3.786 0.908 1.00 97.25 95 PHE A N 1
ATOM 688 C CA . PHE A 1 95 ? -1.237 3.966 -0.132 1.00 97.25 95 PHE A CA 1
ATOM 689 C C . PHE A 1 95 ? -2.337 2.893 -0.175 1.00 97.25 95 PHE A C 1
ATOM 691 O O . PHE A 1 95 ? -3.109 2.888 -1.134 1.00 97.25 95 PHE A O 1
ATOM 698 N N . ALA A 1 96 ? -2.439 1.991 0.810 1.00 98.19 96 ALA A N 1
ATOM 699 C CA . ALA A 1 96 ? -3.571 1.068 0.853 1.00 98.19 96 ALA A CA 1
ATOM 700 C C . ALA A 1 96 ? -4.882 1.854 0.920 1.00 98.19 96 ALA A C 1
ATOM 702 O O . ALA A 1 96 ? -4.998 2.746 1.758 1.00 98.19 96 ALA A O 1
ATOM 703 N N . GLU A 1 97 ? -5.826 1.538 0.035 1.00 97.56 97 GLU A N 1
ATOM 704 C CA . GLU A 1 97 ? -7.078 2.277 -0.117 1.00 97.56 97 GLU A CA 1
ATOM 705 C C . GLU A 1 97 ? -8.152 1.677 0.781 1.00 97.56 97 GLU A C 1
ATOM 707 O O . GLU A 1 97 ? -8.364 0.465 0.791 1.00 97.56 97 GLU A O 1
ATOM 712 N N . LEU A 1 98 ? -8.825 2.536 1.543 1.00 97.50 98 LEU A N 1
ATOM 713 C CA . LEU A 1 98 ? -9.913 2.156 2.428 1.00 97.50 98 LEU A CA 1
ATOM 714 C C . LEU A 1 98 ? -11.178 2.922 2.032 1.00 97.50 98 LEU A C 1
ATOM 716 O O . LEU A 1 98 ? -11.226 4.154 2.108 1.00 97.50 98 LEU A O 1
ATOM 720 N N . ALA A 1 99 ? -12.193 2.176 1.610 1.00 96.31 99 ALA A N 1
ATOM 721 C CA . ALA A 1 99 ? -13.496 2.672 1.185 1.00 96.31 99 ALA A CA 1
ATOM 722 C C . ALA A 1 99 ? -14.555 2.491 2.284 1.00 96.31 99 ALA A C 1
ATOM 724 O O . ALA A 1 99 ? -14.297 1.867 3.314 1.00 96.31 99 ALA A O 1
ATOM 725 N N . ASP A 1 100 ? -15.747 3.055 2.062 1.00 94.81 100 ASP A N 1
ATOM 726 C CA . ASP A 1 100 ? -16.945 2.866 2.899 1.00 94.81 100 ASP A CA 1
ATOM 727 C C . ASP A 1 100 ? -16.700 3.027 4.406 1.00 94.81 100 ASP A C 1
ATOM 729 O O . ASP A 1 100 ? -17.226 2.290 5.243 1.00 94.81 100 ASP A O 1
ATOM 733 N N . TRP A 1 101 ? -15.853 3.994 4.757 1.00 95.06 101 TRP A N 1
ATOM 734 C CA . TRP A 1 101 ? -15.330 4.099 6.105 1.00 95.06 101 TRP A CA 1
ATOM 735 C C . TRP A 1 101 ? -16.233 4.896 7.044 1.00 95.06 101 TRP A C 1
ATOM 737 O O . TRP A 1 101 ? -16.929 5.836 6.655 1.00 95.06 101 TRP A O 1
ATOM 747 N N . LYS A 1 102 ? -16.169 4.548 8.330 1.00 94.00 102 LYS A N 1
ATOM 748 C CA . LYS A 1 102 ? -16.802 5.261 9.438 1.00 94.00 102 LYS A CA 1
ATOM 749 C C . LYS A 1 102 ? -15.828 5.401 10.594 1.00 94.00 102 LYS A C 1
ATOM 751 O O . LYS A 1 102 ? -15.103 4.476 10.949 1.00 94.00 102 LYS A O 1
ATOM 756 N N . SER A 1 103 ? -15.825 6.582 11.197 1.00 92.62 103 SER A N 1
ATOM 757 C CA . SER A 1 103 ? -15.075 6.826 12.426 1.00 92.62 103 SER A CA 1
ATOM 758 C C . SER A 1 103 ? -15.710 6.092 13.609 1.00 92.62 103 SER A C 1
ATOM 760 O O . SER A 1 103 ? -16.891 6.292 13.876 1.00 92.62 103 SER A O 1
ATOM 762 N N . ASP A 1 104 ? -14.907 5.334 14.354 1.00 89.19 104 ASP A N 1
ATOM 763 C CA . ASP A 1 104 ? -15.296 4.637 15.583 1.00 89.19 104 ASP A CA 1
ATOM 764 C C . ASP A 1 104 ? -14.242 4.870 16.681 1.00 89.19 104 ASP A C 1
ATOM 766 O O . ASP A 1 104 ? -13.198 4.217 16.731 1.00 89.19 104 ASP A O 1
ATOM 770 N N . GLY A 1 105 ? -14.467 5.874 17.535 1.00 92.06 105 GLY A N 1
ATOM 771 C CA . GLY A 1 105 ? -13.513 6.246 18.587 1.00 92.06 105 GLY A CA 1
ATOM 772 C C . GLY A 1 105 ? -12.137 6.627 18.026 1.00 92.06 105 GLY A C 1
ATOM 773 O O . GLY A 1 105 ? -12.037 7.566 17.239 1.00 92.06 105 GLY A O 1
ATOM 774 N N . GLU A 1 106 ? -11.090 5.897 18.415 1.00 94.88 106 GLU A N 1
ATOM 775 C CA . GLU A 1 106 ? -9.708 6.052 17.918 1.00 94.88 106 GLU A CA 1
ATOM 776 C C . GLU A 1 106 ? -9.417 5.234 16.646 1.00 94.88 106 GLU A C 1
ATOM 778 O O . GLU A 1 106 ? -8.314 5.286 16.098 1.00 94.88 106 GLU A O 1
ATOM 783 N N . ASN A 1 107 ? -10.405 4.489 16.149 1.00 96.19 107 ASN A N 1
ATOM 784 C CA . ASN A 1 107 ? -10.295 3.646 14.968 1.00 96.19 107 ASN A CA 1
ATOM 785 C C . ASN A 1 107 ? -11.209 4.129 13.838 1.00 96.19 107 ASN A C 1
ATOM 787 O O . ASN A 1 107 ? -12.091 4.978 13.999 1.00 96.19 107 ASN A O 1
ATOM 791 N N . VAL A 1 108 ? -10.972 3.576 12.661 1.00 95.75 108 VAL A N 1
ATOM 792 C CA . VAL A 1 108 ? -11.832 3.678 11.493 1.00 95.75 108 VAL A CA 1
ATOM 793 C C . VAL A 1 108 ? -12.218 2.265 11.088 1.00 95.75 108 VAL A C 1
ATOM 795 O O . VAL A 1 108 ? -11.335 1.452 10.818 1.00 95.75 108 VAL A O 1
ATOM 798 N N . ALA A 1 109 ? -13.519 1.999 11.026 1.00 96.69 109 ALA A N 1
ATOM 799 C CA . ALA A 1 109 ? -14.055 0.827 10.350 1.00 96.69 109 ALA A CA 1
ATOM 800 C C . ALA A 1 109 ? -14.142 1.150 8.858 1.00 96.69 109 ALA A C 1
ATOM 802 O O . ALA A 1 109 ? -14.706 2.185 8.508 1.00 96.69 109 ALA A O 1
ATOM 803 N N . ALA A 1 110 ? -13.575 0.323 7.990 1.00 96.88 110 ALA A N 1
ATOM 804 C CA . ALA A 1 110 ? -13.543 0.553 6.550 1.00 96.88 110 ALA A CA 1
ATOM 805 C C . ALA A 1 110 ? -13.486 -0.762 5.770 1.00 96.88 110 ALA A C 1
ATOM 807 O O . ALA A 1 110 ? -13.217 -1.818 6.338 1.00 96.88 110 ALA A O 1
ATOM 808 N N . THR A 1 111 ? -13.677 -0.672 4.459 1.00 97.94 111 THR A N 1
ATOM 809 C CA . THR A 1 111 ? -13.626 -1.813 3.545 1.00 97.94 111 THR A CA 1
ATOM 810 C C . THR A 1 111 ? -12.402 -1.696 2.648 1.00 97.94 111 THR A C 1
ATOM 812 O O . THR A 1 111 ? -12.203 -0.677 1.984 1.00 97.94 111 THR A O 1
ATOM 815 N N . LEU A 1 112 ? -11.577 -2.739 2.613 1.00 98.38 112 LEU A N 1
ATOM 816 C CA . LEU A 1 112 ? -10.568 -2.921 1.575 1.00 98.38 112 LEU A CA 1
ATOM 817 C C . LEU A 1 112 ? -11.227 -3.555 0.353 1.00 98.38 112 LEU A C 1
ATOM 819 O O . LEU A 1 112 ? -11.959 -4.534 0.489 1.00 98.38 112 LEU A O 1
ATOM 823 N N . HIS A 1 113 ? -10.918 -3.039 -0.831 1.00 98.12 113 HIS A N 1
ATOM 824 C CA . HIS A 1 113 ? -11.305 -3.620 -2.117 1.00 98.12 113 HIS A CA 1
ATOM 825 C C . HIS A 1 113 ? -10.044 -3.885 -2.929 1.00 98.12 113 HIS A C 1
ATOM 827 O O . HIS A 1 113 ? -9.166 -3.030 -3.009 1.00 98.12 113 HIS A O 1
ATOM 833 N N . GLY A 1 114 ? -9.930 -5.076 -3.504 1.00 97.94 114 GLY A N 1
ATOM 834 C CA . GLY A 1 114 ? -8.782 -5.402 -4.334 1.00 97.94 114 GLY A CA 1
ATOM 835 C C . GLY A 1 114 ? -8.865 -6.786 -4.950 1.00 97.94 114 GLY A C 1
ATOM 836 O O . GLY A 1 114 ? -9.934 -7.386 -5.063 1.00 97.94 114 GLY A O 1
ATOM 837 N N . TRP A 1 115 ? -7.703 -7.296 -5.340 1.00 98.44 115 TRP A N 1
ATOM 838 C CA . TRP A 1 115 ? -7.562 -8.523 -6.107 1.00 98.44 115 TRP A CA 1
ATOM 839 C C . TRP A 1 115 ? -6.597 -9.502 -5.444 1.00 98.44 115 TRP A C 1
ATOM 841 O O . TRP A 1 115 ? -5.549 -9.110 -4.931 1.00 98.44 115 TRP A O 1
ATOM 851 N N . GLN A 1 116 ? -6.920 -10.790 -5.490 1.00 98.38 116 GLN A N 1
ATOM 852 C CA . GLN A 1 116 ? -6.051 -11.880 -5.045 1.00 98.38 116 GLN A CA 1
ATOM 853 C C . GLN A 1 116 ? -5.792 -12.835 -6.203 1.00 98.38 116 GLN A C 1
ATOM 855 O O . GLN A 1 116 ? -6.717 -13.200 -6.922 1.00 98.38 116 GLN A O 1
ATOM 860 N N . GLN A 1 117 ? -4.548 -13.269 -6.383 1.00 97.31 117 GLN A N 1
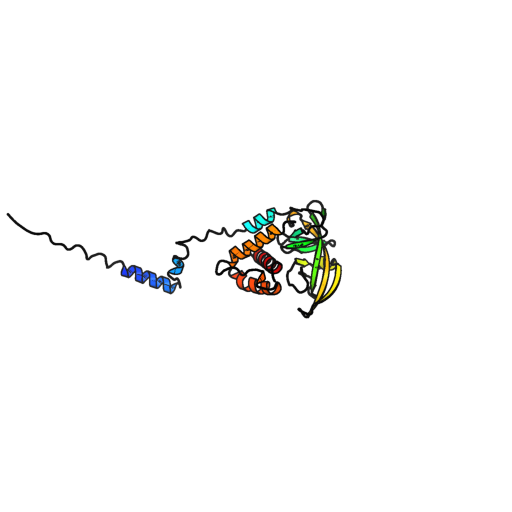ATOM 861 C CA . GLN A 1 117 ? -4.239 -14.338 -7.329 1.00 97.31 117 GLN A CA 1
ATOM 862 C C . GLN A 1 117 ? -4.549 -15.688 -6.671 1.00 97.31 117 GLN A C 1
ATOM 864 O O . GLN A 1 117 ? -4.187 -15.909 -5.512 1.00 97.31 117 GLN A O 1
ATOM 869 N N . VAL A 1 118 ? -5.199 -16.599 -7.397 1.00 97.19 118 VAL A N 1
ATOM 870 C CA . VAL A 1 118 ? -5.481 -17.954 -6.897 1.00 97.19 118 VAL A CA 1
ATOM 871 C C . VAL A 1 118 ? -4.165 -18.669 -6.567 1.00 97.19 118 VAL A C 1
ATOM 873 O O . VAL A 1 118 ? -3.255 -18.721 -7.395 1.00 97.19 118 VAL A O 1
ATOM 876 N N . GLY A 1 119 ? -4.064 -19.219 -5.355 1.00 95.81 119 GLY A N 1
ATOM 877 C CA . GLY A 1 119 ? -2.849 -19.811 -4.786 1.00 95.81 119 GLY A CA 1
ATOM 878 C C . GLY A 1 119 ? -1.943 -18.828 -4.029 1.00 95.81 119 GLY A C 1
ATOM 879 O O . GLY A 1 119 ? -0.920 -19.249 -3.484 1.00 95.81 119 GLY A O 1
ATOM 880 N N . ALA A 1 120 ? -2.289 -17.538 -3.987 1.00 96.81 120 ALA A N 1
ATOM 881 C CA . ALA A 1 120 ? -1.571 -16.490 -3.259 1.00 96.81 120 ALA A CA 1
ATOM 882 C C . ALA A 1 120 ? -2.529 -15.562 -2.484 1.00 96.81 120 ALA A C 1
ATOM 884 O O . ALA A 1 120 ? -2.329 -14.349 -2.407 1.00 96.81 120 ALA A O 1
ATOM 885 N N . GLU A 1 121 ? -3.559 -16.134 -1.860 1.00 97.19 121 GLU A N 1
ATOM 886 C CA . GLU A 1 121 ? -4.648 -15.418 -1.181 1.00 97.19 121 GLU A CA 1
ATOM 887 C C . GLU A 1 121 ? -4.199 -14.651 0.078 1.00 97.19 121 GLU A C 1
ATOM 889 O O . GLU A 1 121 ? -4.984 -13.933 0.686 1.00 97.19 121 GLU A O 1
ATOM 894 N N . SER A 1 122 ? -2.935 -14.761 0.496 1.00 97.94 122 SER A N 1
ATOM 895 C CA . SER A 1 122 ? -2.371 -13.931 1.570 1.00 97.94 122 SER A CA 1
ATOM 896 C C . SER A 1 122 ? -1.984 -12.525 1.117 1.00 97.94 122 SER A C 1
ATOM 898 O O . SER A 1 122 ? -1.612 -11.704 1.954 1.00 97.94 122 SER A O 1
ATOM 900 N N . VAL A 1 123 ? -2.048 -12.219 -0.181 1.00 98.25 123 VAL A N 1
ATOM 901 C CA . VAL A 1 123 ? -1.658 -10.916 -0.723 1.00 98.25 123 VAL A CA 1
ATOM 902 C C . VAL A 1 123 ? -2.843 -10.274 -1.426 1.00 98.25 123 VAL A C 1
ATOM 904 O O . VAL A 1 123 ? -3.376 -10.826 -2.382 1.00 98.25 123 VAL A O 1
ATOM 907 N N . LEU A 1 124 ? -3.218 -9.081 -0.968 1.00 98.44 124 LEU A N 1
ATOM 908 C CA . LEU A 1 124 ? -4.206 -8.236 -1.627 1.00 98.44 124 LEU A CA 1
ATOM 909 C C . LEU A 1 124 ? -3.492 -7.218 -2.514 1.00 98.44 124 LEU A C 1
ATOM 911 O O . LEU A 1 124 ? -2.623 -6.472 -2.047 1.00 98.44 124 LEU A O 1
ATOM 915 N N . TYR A 1 125 ? -3.868 -7.176 -3.783 1.00 98.25 125 TYR A N 1
ATOM 916 C CA . TYR A 1 125 ? -3.379 -6.232 -4.779 1.00 98.25 125 TYR A CA 1
ATOM 917 C C . TYR A 1 125 ? -4.426 -5.158 -5.067 1.00 98.25 125 TYR A C 1
ATOM 919 O O . TYR A 1 125 ? -5.620 -5.428 -4.982 1.00 98.25 125 TYR A O 1
ATOM 927 N N . THR A 1 126 ? -3.987 -3.948 -5.413 1.00 96.69 126 THR A N 1
ATOM 928 C CA . THR A 1 126 ? -4.906 -2.851 -5.762 1.00 96.69 126 THR A CA 1
ATOM 929 C C . THR A 1 126 ? -5.667 -3.132 -7.054 1.00 96.69 126 THR A C 1
ATOM 931 O O . THR A 1 126 ? -6.863 -2.888 -7.123 1.00 96.69 126 THR A O 1
ATOM 934 N N . GLU A 1 127 ? -4.995 -3.698 -8.056 1.00 95.69 127 GLU A N 1
ATOM 935 C CA . GLU A 1 127 ? -5.522 -3.826 -9.416 1.00 95.69 127 GLU A CA 1
ATOM 936 C C . GLU A 1 127 ? -5.322 -5.239 -9.971 1.00 95.69 127 GLU A C 1
ATOM 938 O O . GLU A 1 127 ? -4.354 -5.930 -9.631 1.00 95.69 127 GLU A O 1
ATOM 943 N N . LEU A 1 128 ? -6.209 -5.647 -10.881 1.00 96.25 128 LEU A N 1
ATOM 944 C CA . LEU A 1 128 ? -6.116 -6.923 -11.588 1.00 96.25 128 LEU A CA 1
ATOM 945 C C . LEU A 1 128 ? -4.813 -7.005 -12.398 1.00 96.25 128 LEU A C 1
ATOM 947 O O . LEU A 1 128 ? -4.490 -6.105 -13.173 1.00 96.25 128 LEU A O 1
ATOM 951 N N . GLY A 1 129 ? -4.058 -8.095 -12.232 1.00 94.50 129 GLY A N 1
ATOM 952 C CA . GLY A 1 129 ? -2.829 -8.350 -12.995 1.00 94.50 129 GLY A CA 1
ATOM 953 C C . GLY A 1 129 ? -1.641 -7.450 -12.621 1.00 94.50 129 GLY A C 1
ATOM 954 O O . GLY A 1 129 ? -0.526 -7.653 -13.118 1.00 94.50 129 GLY A O 1
ATOM 955 N N . GLN A 1 130 ? -1.825 -6.480 -11.718 1.00 95.44 130 GLN A N 1
ATOM 956 C CA . GLN A 1 130 ? -0.764 -5.584 -11.271 1.00 95.44 130 GLN A CA 1
ATOM 957 C C . GLN A 1 130 ? -0.313 -5.928 -9.855 1.00 95.44 130 GLN A C 1
ATOM 959 O O . GLN A 1 130 ? -1.078 -5.964 -8.897 1.00 95.44 130 GLN A O 1
ATOM 964 N N . ARG A 1 131 ? 0.993 -6.109 -9.687 1.00 94.94 131 ARG A N 1
ATOM 965 C CA . ARG A 1 131 ? 1.640 -6.476 -8.427 1.00 94.94 131 ARG A CA 1
ATOM 966 C C . ARG A 1 131 ? 1.863 -5.252 -7.529 1.00 94.94 131 ARG A C 1
ATOM 968 O O . ARG A 1 131 ? 2.940 -5.094 -6.952 1.00 94.94 131 ARG A O 1
ATOM 975 N N . ILE A 1 132 ? 0.852 -4.390 -7.419 1.00 97.75 132 ILE A N 1
ATOM 976 C CA . ILE A 1 132 ? 0.798 -3.266 -6.475 1.00 97.75 132 ILE A CA 1
ATOM 977 C C . ILE A 1 132 ? 0.178 -3.797 -5.187 1.00 97.75 132 ILE A C 1
ATOM 979 O O . ILE A 1 132 ? -1.038 -3.925 -5.078 1.00 97.75 132 ILE A O 1
ATOM 983 N N . THR A 1 133 ? 1.012 -4.219 -4.236 1.00 97.88 133 THR A N 1
ATOM 984 C CA . THR A 1 133 ? 0.501 -4.807 -2.990 1.00 97.88 133 THR A CA 1
ATOM 985 C C . THR A 1 133 ? -0.181 -3.742 -2.140 1.00 97.88 133 THR A C 1
ATOM 987 O O . THR A 1 133 ? 0.480 -2.812 -1.681 1.00 97.88 133 THR A O 1
ATOM 990 N N . MET A 1 134 ? -1.464 -3.944 -1.861 1.00 97.69 134 MET A N 1
ATOM 991 C CA . MET A 1 134 ? -2.260 -3.132 -0.949 1.00 97.69 134 MET A CA 1
ATOM 992 C C . MET A 1 134 ? -2.130 -3.633 0.493 1.00 97.69 134 MET A C 1
ATOM 994 O O . MET A 1 134 ? -1.890 -2.847 1.407 1.00 97.69 134 MET A O 1
ATOM 998 N N . ALA A 1 135 ? -2.247 -4.944 0.709 1.00 98.44 135 ALA A N 1
ATOM 999 C CA . ALA A 1 135 ? -2.207 -5.535 2.043 1.00 98.44 135 ALA A CA 1
ATOM 1000 C C . ALA A 1 135 ? -1.664 -6.970 2.031 1.00 98.44 135 ALA A C 1
ATOM 1002 O O . ALA A 1 135 ? -1.636 -7.638 0.996 1.00 98.44 135 ALA A O 1
ATOM 1003 N N . ILE A 1 136 ? -1.223 -7.436 3.198 1.00 98.44 136 ILE A N 1
ATOM 1004 C CA . ILE A 1 136 ? -0.869 -8.834 3.461 1.00 98.44 136 ILE A CA 1
ATOM 1005 C C . ILE A 1 136 ? -1.768 -9.332 4.591 1.00 98.44 136 ILE A C 1
ATOM 1007 O O . ILE A 1 136 ? -1.869 -8.668 5.623 1.00 98.44 136 ILE A O 1
ATOM 1011 N N . LEU A 1 137 ? -2.407 -10.478 4.384 1.00 98.50 137 LEU A N 1
ATOM 1012 C CA . LEU A 1 137 ? -3.364 -11.083 5.302 1.00 98.50 137 LEU A CA 1
ATOM 1013 C C . LEU A 1 137 ? -2.751 -12.297 5.996 1.00 98.50 137 LEU A C 1
ATOM 1015 O O . LEU A 1 137 ? -2.082 -13.112 5.350 1.00 98.50 137 LEU A O 1
ATOM 1019 N N . ASP A 1 138 ? -3.019 -12.440 7.289 1.00 98.25 138 ASP A N 1
ATOM 1020 C CA . ASP A 1 138 ? -2.815 -13.702 7.993 1.00 98.25 138 ASP A CA 1
ATOM 1021 C C . ASP A 1 138 ? -3.937 -14.720 7.698 1.00 98.25 138 ASP A C 1
ATOM 1023 O O . ASP A 1 138 ? -4.839 -14.481 6.888 1.00 98.25 138 ASP A O 1
ATOM 1027 N N . ASP A 1 139 ? -3.845 -15.905 8.303 1.00 97.06 139 ASP A N 1
ATOM 1028 C CA . ASP A 1 139 ? -4.802 -16.992 8.068 1.00 97.06 139 ASP A CA 1
ATOM 1029 C C . ASP A 1 139 ? -6.220 -16.645 8.531 1.00 97.06 139 ASP A C 1
ATOM 1031 O O . ASP A 1 139 ? -7.182 -16.939 7.815 1.00 97.06 139 ASP A O 1
ATOM 1035 N N . ASP A 1 140 ? -6.344 -15.958 9.666 1.00 96.81 140 ASP A N 1
ATOM 1036 C CA . ASP A 1 140 ? -7.635 -15.530 10.193 1.00 96.81 140 ASP A CA 1
ATOM 1037 C C . ASP A 1 140 ? -8.255 -14.465 9.282 1.00 96.81 140 ASP A C 1
ATOM 1039 O O . ASP A 1 140 ? -9.393 -14.617 8.844 1.00 96.81 140 ASP A O 1
ATOM 1043 N N . ALA A 1 141 ? -7.511 -13.432 8.883 1.00 97.56 141 ALA A N 1
ATOM 1044 C CA . ALA A 1 141 ? -8.018 -12.379 8.010 1.00 97.56 141 ALA A CA 1
ATOM 1045 C C . ALA A 1 141 ? -8.451 -12.921 6.641 1.00 97.56 141 ALA A C 1
ATOM 1047 O O . ALA A 1 141 ? -9.493 -12.511 6.129 1.00 97.56 141 ALA A O 1
ATOM 1048 N N . LYS A 1 142 ? -7.722 -13.898 6.079 1.00 96.88 142 LYS A N 1
ATOM 1049 C CA . LYS A 1 142 ? -8.126 -14.591 4.841 1.00 96.88 142 LYS A CA 1
ATOM 1050 C C . LYS A 1 142 ? -9.494 -15.255 4.956 1.00 96.88 142 LYS A C 1
ATOM 1052 O O . LYS A 1 142 ? -10.267 -15.205 4.005 1.00 96.88 142 LYS A O 1
ATOM 1057 N N . ALA A 1 143 ? -9.816 -15.852 6.102 1.00 95.88 143 ALA A N 1
ATOM 1058 C CA . ALA A 1 143 ? -11.113 -16.494 6.310 1.00 95.88 143 ALA A CA 1
ATOM 1059 C C . ALA A 1 143 ? -12.289 -15.496 6.317 1.00 95.88 143 ALA A C 1
ATOM 1061 O O . ALA A 1 143 ? -13.435 -15.907 6.145 1.00 95.88 143 ALA A O 1
ATOM 1062 N N . GLY A 1 144 ? -12.015 -14.200 6.511 1.00 95.25 144 GLY A N 1
ATOM 1063 C CA . GLY A 1 144 ? -13.006 -13.121 6.488 1.00 95.25 144 GLY A CA 1
ATOM 1064 C C . GLY A 1 144 ? -13.186 -12.452 5.122 1.00 95.25 144 GLY A C 1
ATOM 1065 O O . GLY A 1 144 ? -13.998 -11.538 5.004 1.00 95.25 144 GLY A O 1
ATOM 1066 N N . VAL A 1 145 ? -12.436 -12.874 4.100 1.00 97.69 145 VAL A N 1
ATOM 1067 C CA . VAL A 1 145 ? -12.476 -12.269 2.764 1.00 97.69 145 VAL A CA 1
ATOM 1068 C C . VAL A 1 145 ? -13.770 -12.637 2.036 1.00 97.69 145 VAL A C 1
ATOM 1070 O O . VAL A 1 145 ? -14.113 -13.810 1.883 1.00 97.69 145 VAL A O 1
ATOM 1073 N N . LEU A 1 146 ? -14.464 -11.627 1.512 1.00 98.12 146 LEU A N 1
ATOM 1074 C CA . LEU A 1 146 ? -15.621 -11.797 0.642 1.00 98.12 146 LEU A CA 1
ATOM 1075 C C . LEU A 1 146 ? -15.179 -11.799 -0.823 1.00 98.12 146 LEU A C 1
ATOM 1077 O O . LEU A 1 146 ? -14.808 -10.762 -1.368 1.00 98.12 146 LEU A O 1
ATOM 1081 N N . VAL A 1 147 ? -15.279 -12.951 -1.485 1.00 98.12 147 VAL A N 1
ATOM 1082 C CA . VAL A 1 147 ? -15.020 -13.067 -2.927 1.00 98.12 147 VAL A CA 1
ATOM 1083 C C . VAL A 1 147 ? -16.249 -12.619 -3.714 1.00 98.12 147 VAL A C 1
ATOM 1085 O O . VAL A 1 147 ? -17.335 -13.180 -3.562 1.00 98.12 147 VAL A O 1
ATOM 1088 N N . LYS A 1 148 ? -16.074 -11.621 -4.582 1.00 97.88 148 LYS A N 1
ATOM 1089 C CA . LYS A 1 148 ? -17.132 -11.073 -5.431 1.00 97.88 148 LYS A CA 1
ATOM 1090 C C . LYS A 1 148 ? -17.176 -11.729 -6.804 1.00 97.88 148 LYS A C 1
ATOM 1092 O O . LYS A 1 148 ? -18.249 -12.141 -7.237 1.00 97.88 148 LYS A O 1
ATOM 1097 N N . ASN A 1 149 ? -16.030 -11.809 -7.472 1.00 96.69 149 ASN A N 1
ATOM 1098 C CA . ASN A 1 149 ? -15.899 -12.325 -8.832 1.00 96.69 149 ASN A CA 1
ATOM 1099 C C . ASN A 1 149 ? -14.621 -13.155 -8.972 1.00 96.69 149 ASN A C 1
ATOM 1101 O O . ASN A 1 149 ? -13.668 -12.984 -8.212 1.00 96.69 149 ASN A O 1
ATOM 1105 N N . LYS A 1 150 ? -14.597 -14.019 -9.989 1.00 97.50 150 LYS A N 1
ATOM 1106 C CA . LYS A 1 150 ? -13.401 -14.728 -10.445 1.00 97.50 150 LYS A CA 1
ATOM 1107 C C . LYS A 1 150 ? -13.156 -14.396 -11.914 1.00 97.50 150 LYS A C 1
ATOM 1109 O O . LYS A 1 150 ? -14.070 -14.524 -12.727 1.00 97.50 150 LYS A O 1
ATOM 1114 N N . VAL A 1 151 ? -11.943 -13.962 -12.233 1.00 97.50 151 VAL A N 1
ATOM 1115 C CA . VAL A 1 151 ? -11.541 -13.488 -13.559 1.00 97.50 151 VAL A CA 1
ATOM 1116 C C . VAL A 1 151 ? -10.259 -14.193 -13.981 1.00 97.50 151 VAL A C 1
ATOM 1118 O O . VAL A 1 151 ? -9.289 -14.217 -13.230 1.00 97.50 151 VAL A O 1
ATOM 1121 N N . HIS A 1 152 ? -10.246 -14.727 -15.198 1.00 97.06 152 HIS A N 1
ATOM 1122 C CA . HIS A 1 152 ? -9.019 -15.171 -15.845 1.00 97.06 152 HIS A CA 1
ATOM 1123 C C . HIS A 1 152 ? -8.363 -13.973 -16.539 1.00 97.06 152 HIS A C 1
ATOM 1125 O O . HIS A 1 152 ? -8.963 -13.377 -17.437 1.00 97.06 152 HIS A O 1
ATOM 1131 N N . ASP A 1 153 ? -7.150 -13.612 -16.130 1.00 94.00 153 ASP A N 1
ATOM 1132 C CA . ASP A 1 153 ? -6.364 -12.580 -16.799 1.00 94.00 153 ASP A CA 1
ATOM 1133 C C . ASP A 1 153 ? -5.480 -13.210 -17.877 1.00 94.00 153 ASP A C 1
ATOM 1135 O O . ASP A 1 153 ? -4.500 -13.889 -17.578 1.00 94.00 153 ASP A O 1
ATOM 1139 N N . SER A 1 154 ? -5.790 -12.924 -19.142 1.00 92.00 154 SER A N 1
ATOM 1140 C CA . SER A 1 154 ? -5.026 -13.423 -20.287 1.00 92.00 154 SER A CA 1
ATOM 1141 C C . SER A 1 154 ? -3.608 -12.852 -20.382 1.00 92.00 154 S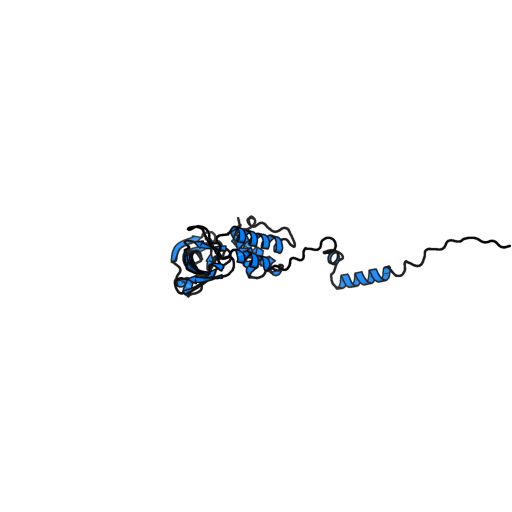ER A C 1
ATOM 1143 O O . SER A 1 154 ? -2.784 -13.402 -21.107 1.00 92.00 154 SER A O 1
ATOM 1145 N N . VAL A 1 155 ? -3.315 -11.727 -19.713 1.00 88.56 155 VAL A N 1
ATOM 1146 C CA . VAL A 1 155 ? -1.974 -11.119 -19.734 1.00 88.56 155 VAL A CA 1
ATOM 1147 C C . VAL A 1 155 ? -1.021 -11.884 -18.820 1.00 88.56 155 VAL A C 1
ATOM 1149 O O . VAL A 1 155 ? 0.119 -12.146 -19.203 1.00 88.56 155 VAL A O 1
ATOM 1152 N N . THR A 1 156 ? -1.477 -12.241 -17.619 1.00 86.38 156 THR A N 1
ATOM 1153 C CA . THR A 1 156 ? -0.696 -13.027 -16.651 1.00 86.38 156 THR A CA 1
ATOM 1154 C C . THR A 1 156 ? -0.944 -14.534 -16.728 1.00 86.38 156 THR A C 1
ATOM 1156 O O . THR A 1 156 ? -0.266 -15.275 -16.016 1.00 86.38 156 THR A O 1
ATOM 1159 N N . ASP A 1 157 ? -1.881 -14.983 -17.573 1.00 93.38 157 ASP A N 1
ATOM 1160 C CA . ASP A 1 157 ? -2.356 -16.374 -17.674 1.00 93.38 157 ASP A CA 1
ATOM 1161 C C . ASP A 1 157 ? -2.666 -16.957 -16.286 1.00 93.38 157 ASP A C 1
ATOM 1163 O O . ASP A 1 157 ? -2.151 -17.991 -15.861 1.00 93.38 157 ASP A O 1
ATOM 1167 N N . SER A 1 158 ? -3.424 -16.190 -15.502 1.00 94.44 158 SER A N 1
ATOM 1168 C CA . SER A 1 158 ? -3.679 -16.476 -14.093 1.00 94.44 158 SER A CA 1
ATOM 1169 C C . SER A 1 158 ? -5.124 -16.195 -13.717 1.00 94.44 158 SER A C 1
ATOM 1171 O O . SER A 1 158 ? -5.770 -15.293 -14.246 1.00 94.44 158 SER A O 1
ATOM 1173 N N . GLU A 1 159 ? -5.616 -16.954 -12.743 1.00 97.56 159 GLU A N 1
ATOM 1174 C CA . GLU A 1 159 ? -6.923 -16.734 -12.138 1.00 97.56 159 GLU A CA 1
ATOM 1175 C C . GLU A 1 159 ? -6.817 -15.728 -10.991 1.00 97.56 159 GLU A C 1
ATOM 1177 O O . GLU A 1 159 ? -5.963 -15.855 -10.109 1.00 97.56 159 GLU A O 1
ATOM 1182 N N . TRP A 1 160 ? -7.735 -14.771 -10.977 1.00 98.19 160 TRP A N 1
ATOM 1183 C CA . TRP A 1 160 ? -7.807 -13.704 -9.994 1.00 98.19 160 TRP A CA 1
ATOM 1184 C C . TRP A 1 160 ? -9.192 -13.637 -9.361 1.00 98.19 160 TRP A C 1
ATOM 1186 O O . TRP A 1 160 ? -10.212 -13.869 -10.011 1.00 98.19 160 TRP A O 1
ATOM 1196 N N . LEU A 1 161 ? -9.221 -13.314 -8.076 1.00 98.31 161 LEU A N 1
ATOM 1197 C CA . LEU A 1 161 ? -10.416 -13.122 -7.274 1.00 98.31 161 LEU A CA 1
ATOM 1198 C C . LEU A 1 161 ? -10.544 -11.633 -6.971 1.00 98.31 161 LEU A C 1
ATOM 1200 O O . LEU A 1 161 ? -9.623 -11.048 -6.406 1.00 98.31 161 LEU A O 1
ATOM 1204 N N . GLU A 1 162 ? -11.670 -11.032 -7.335 1.00 98.44 162 GLU A N 1
ATOM 1205 C CA . GLU A 1 162 ? -12.040 -9.706 -6.841 1.00 98.44 162 GLU A CA 1
ATOM 1206 C C . GLU A 1 162 ? -12.614 -9.875 -5.440 1.00 98.44 162 GLU A C 1
ATOM 1208 O O . GLU A 1 162 ? -13.539 -10.674 -5.249 1.00 98.44 162 GLU A O 1
ATOM 1213 N N . VAL A 1 163 ? -12.077 -9.150 -4.463 1.00 98.50 163 VAL A N 1
ATOM 1214 C CA . VAL A 1 163 ? -12.402 -9.377 -3.060 1.00 98.50 163 VAL A CA 1
ATOM 1215 C C . VAL A 1 163 ? -12.626 -8.099 -2.266 1.00 98.50 163 VAL A C 1
ATOM 1217 O O . VAL A 1 163 ? -12.085 -7.037 -2.578 1.00 98.50 163 VAL A O 1
ATOM 1220 N N . PHE A 1 164 ? -13.400 -8.251 -1.196 1.00 98.44 164 PHE A N 1
ATOM 1221 C CA . PHE A 1 164 ? -13.670 -7.230 -0.195 1.00 98.44 164 PHE A CA 1
ATOM 1222 C C . PHE A 1 164 ? -13.300 -7.759 1.190 1.00 98.44 164 PHE A C 1
ATOM 1224 O O . PHE A 1 164 ? -13.504 -8.941 1.483 1.00 98.44 164 PHE A O 1
ATOM 1231 N N . LEU A 1 165 ? -12.766 -6.893 2.047 1.00 98.50 165 LEU A N 1
ATOM 1232 C CA . LEU A 1 165 ? -12.476 -7.229 3.437 1.00 98.50 165 LEU A CA 1
ATOM 1233 C C . LEU A 1 165 ? -12.737 -6.039 4.353 1.00 98.50 165 LEU A C 1
ATOM 1235 O O . LEU A 1 165 ? -12.095 -4.996 4.225 1.00 98.50 165 LEU A O 1
ATOM 1239 N N . ASP A 1 166 ? -13.610 -6.245 5.330 1.00 98.19 166 ASP A N 1
ATOM 1240 C CA . ASP A 1 166 ? -13.879 -5.261 6.371 1.00 98.19 166 ASP A CA 1
ATOM 1241 C C . ASP A 1 166 ? -12.761 -5.266 7.416 1.00 98.19 166 ASP A C 1
ATOM 1243 O O . ASP A 1 166 ? -12.387 -6.313 7.962 1.00 98.19 166 ASP A O 1
ATOM 1247 N N . VAL A 1 167 ? -12.244 -4.078 7.722 1.00 98.19 167 VAL A N 1
ATOM 1248 C CA . VAL A 1 167 ? -11.131 -3.872 8.646 1.00 98.19 167 VAL A CA 1
ATOM 1249 C C . VAL A 1 167 ? -11.378 -2.703 9.595 1.00 98.19 167 VAL A C 1
ATOM 1251 O O . VAL A 1 167 ? -12.030 -1.718 9.261 1.00 98.19 167 VAL A O 1
ATOM 1254 N N . ASN A 1 168 ? -10.786 -2.797 10.779 1.00 98.00 168 ASN A N 1
ATOM 1255 C CA . ASN A 1 168 ? -10.616 -1.703 11.721 1.00 98.00 168 ASN A CA 1
ATOM 1256 C C . ASN A 1 168 ? -9.149 -1.278 11.747 1.00 98.00 168 ASN A C 1
ATOM 1258 O O . ASN A 1 168 ? -8.259 -2.100 11.982 1.00 98.00 168 ASN A O 1
ATOM 1262 N N . VAL A 1 169 ? -8.895 0.009 11.531 1.00 97.56 169 VAL A N 1
ATOM 1263 C CA . VAL A 1 169 ? -7.549 0.593 11.484 1.00 97.56 169 VAL A CA 1
ATOM 1264 C C . VAL A 1 169 ? -7.444 1.782 12.443 1.00 97.56 169 VAL A C 1
ATOM 1266 O O . VAL A 1 169 ? -8.406 2.545 12.554 1.00 97.56 169 VAL A O 1
ATOM 1269 N N . PRO A 1 170 ? -6.305 2.000 13.126 1.00 97.38 170 PRO A N 1
ATOM 1270 C CA . PRO A 1 170 ? -6.107 3.210 13.918 1.00 97.38 170 PRO A CA 1
ATOM 1271 C C . PRO A 1 170 ? -6.267 4.469 13.061 1.00 97.38 170 PRO A C 1
ATOM 1273 O O . PRO A 1 170 ? -5.658 4.576 11.994 1.00 97.38 170 PRO A O 1
ATOM 1276 N N . LYS A 1 171 ? -7.023 5.463 13.543 1.00 96.38 171 LYS A N 1
ATOM 1277 C CA . LYS A 1 171 ? -7.211 6.749 12.843 1.00 96.38 171 LYS A CA 1
ATOM 1278 C C . LYS A 1 171 ? -5.888 7.420 12.499 1.00 96.38 171 LYS A C 1
ATOM 1280 O O . LYS A 1 171 ? -5.748 7.985 11.421 1.00 96.38 171 LYS A O 1
ATOM 1285 N N . SER A 1 172 ? -4.910 7.329 13.396 1.00 96.56 172 SER A N 1
ATOM 1286 C CA . SER A 1 172 ? -3.572 7.896 13.219 1.00 96.56 172 SER A CA 1
ATOM 1287 C C . SER A 1 172 ? -2.769 7.265 12.075 1.00 96.56 172 SER A C 1
ATOM 1289 O O . SER A 1 172 ? -1.815 7.879 11.607 1.00 96.56 172 SER A O 1
ATOM 1291 N N . ALA A 1 173 ? -3.140 6.070 11.604 1.00 96.88 173 ALA A N 1
ATOM 1292 C CA . ALA A 1 173 ? -2.445 5.376 10.521 1.00 96.88 173 ALA A CA 1
ATOM 1293 C C . ALA A 1 173 ? -2.962 5.749 9.121 1.00 96.88 173 ALA A C 1
ATOM 1295 O O . ALA A 1 173 ? -2.329 5.398 8.122 1.00 96.88 173 ALA A O 1
ATOM 1296 N N . VAL A 1 174 ? -4.097 6.449 9.038 1.00 97.19 174 VAL A N 1
ATOM 1297 C CA . VAL A 1 174 ? -4.781 6.748 7.778 1.00 97.19 174 VAL A CA 1
ATOM 1298 C C . VAL A 1 174 ? -5.017 8.240 7.589 1.00 97.19 174 VAL A C 1
ATOM 1300 O O . VAL A 1 174 ? -5.111 9.013 8.543 1.00 97.19 174 VAL A O 1
ATOM 1303 N N . THR A 1 175 ? -5.125 8.648 6.330 1.00 96.56 175 THR A N 1
ATOM 1304 C CA . THR A 1 175 ? -5.422 10.024 5.934 1.00 96.56 175 THR A CA 1
ATOM 1305 C C . THR A 1 175 ? -6.321 10.056 4.704 1.00 96.56 175 THR A C 1
ATOM 1307 O O . THR A 1 175 ? -6.314 9.127 3.905 1.00 96.56 175 THR A O 1
ATOM 1310 N N . SER A 1 176 ? -7.069 11.139 4.518 1.00 96.19 176 SER A N 1
ATOM 1311 C CA . SER A 1 176 ? -7.727 11.447 3.239 1.00 96.19 176 SER A CA 1
ATOM 1312 C C . SER A 1 176 ? -6.821 12.232 2.275 1.00 96.19 176 SER A C 1
ATOM 1314 O O . SER A 1 176 ? -7.200 12.480 1.130 1.00 96.19 176 SER A O 1
ATOM 1316 N N . ASP A 1 177 ? -5.620 12.622 2.715 1.00 94.56 177 ASP A N 1
ATOM 1317 C CA . ASP A 1 177 ? -4.671 13.423 1.942 1.00 94.56 177 ASP A CA 1
ATOM 1318 C C . ASP A 1 177 ? -3.716 12.560 1.098 1.00 94.56 177 ASP A C 1
ATOM 1320 O O . ASP A 1 177 ? -2.563 12.301 1.456 1.00 94.56 177 ASP A O 1
ATOM 1324 N N . LEU A 1 178 ? -4.196 12.137 -0.074 1.00 94.50 178 LEU A N 1
ATOM 1325 C CA . LEU A 1 178 ? -3.367 11.448 -1.068 1.00 94.50 178 LEU A CA 1
ATOM 1326 C C . LEU A 1 178 ? -2.216 12.326 -1.594 1.00 94.50 178 LEU A C 1
ATOM 1328 O O . LEU A 1 178 ? -1.177 11.804 -2.001 1.00 94.50 178 LEU A O 1
ATOM 1332 N N . ASN A 1 179 ? -2.371 13.654 -1.593 1.00 94.38 179 ASN A N 1
ATOM 1333 C CA . ASN A 1 179 ? -1.342 14.546 -2.125 1.00 94.38 179 ASN A CA 1
ATOM 1334 C C . ASN A 1 179 ? -0.077 14.481 -1.276 1.00 94.38 179 ASN A C 1
ATOM 1336 O O . ASN A 1 179 ? 1.014 14.394 -1.832 1.00 94.38 179 ASN A O 1
ATOM 1340 N N . SER A 1 180 ? -0.210 14.450 0.048 1.00 93.00 180 SER A N 1
ATOM 1341 C CA . SER A 1 180 ? 0.937 14.347 0.955 1.00 93.00 180 SER A CA 1
ATOM 1342 C C . SER A 1 180 ? 1.693 13.023 0.797 1.00 93.00 180 SER A C 1
ATOM 1344 O O . SER A 1 180 ? 2.925 13.003 0.793 1.00 93.00 180 SER A O 1
ATOM 1346 N N . LEU A 1 181 ? 0.976 11.926 0.535 1.00 94.88 181 LEU A N 1
ATOM 1347 C CA . LEU A 1 181 ? 1.566 10.639 0.154 1.00 94.88 181 LEU A CA 1
ATOM 1348 C C . LEU A 1 181 ? 2.328 10.714 -1.183 1.00 94.88 181 LEU A C 1
ATOM 1350 O O . LEU A 1 181 ? 3.461 10.236 -1.283 1.00 94.88 181 LEU A O 1
ATOM 1354 N N . ASN A 1 182 ? 1.746 11.350 -2.204 1.00 95.75 182 ASN A N 1
ATOM 1355 C CA . ASN A 1 182 ? 2.396 11.539 -3.504 1.00 95.75 182 ASN A CA 1
ATOM 1356 C C . ASN A 1 182 ? 3.633 12.440 -3.412 1.00 95.75 182 ASN A C 1
ATOM 1358 O O . ASN A 1 182 ? 4.656 12.136 -4.020 1.00 95.75 182 ASN A O 1
ATOM 1362 N N . VAL A 1 183 ? 3.570 13.520 -2.630 1.00 94.19 183 VAL A N 1
ATOM 1363 C CA . VAL A 1 183 ? 4.716 14.399 -2.362 1.00 94.19 183 VAL A CA 1
ATOM 1364 C C . VAL A 1 183 ? 5.835 13.614 -1.685 1.00 94.19 183 VAL A C 1
ATOM 1366 O O . VAL A 1 183 ? 6.983 13.710 -2.115 1.00 94.19 183 VAL A O 1
ATOM 1369 N N . PHE A 1 184 ? 5.510 12.788 -0.688 1.00 94.38 184 PHE A N 1
ATOM 1370 C CA . PHE A 1 184 ? 6.490 11.929 -0.029 1.00 94.38 184 PHE A CA 1
ATOM 1371 C C . PHE A 1 184 ? 7.154 10.951 -1.010 1.00 94.38 184 PHE A C 1
ATOM 1373 O O . PHE A 1 184 ? 8.381 10.897 -1.085 1.00 94.38 184 PHE A O 1
ATOM 1380 N N . GLY A 1 185 ? 6.369 10.223 -1.810 1.00 95.00 185 GLY A N 1
ATOM 1381 C CA . GLY A 1 185 ? 6.894 9.285 -2.808 1.00 95.00 185 GLY A CA 1
ATOM 1382 C C . GLY A 1 185 ? 7.742 9.961 -3.891 1.00 95.00 185 GLY A C 1
ATOM 1383 O O . GLY A 1 185 ? 8.821 9.469 -4.232 1.00 95.00 185 GLY A O 1
ATOM 1384 N N . LYS A 1 186 ? 7.309 11.130 -4.375 1.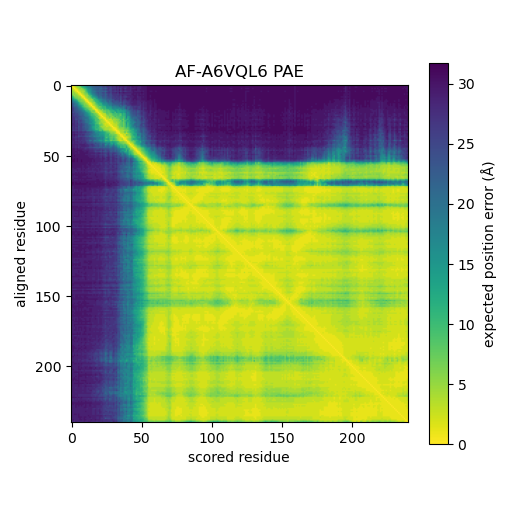00 93.62 186 LYS A N 1
ATOM 1385 C CA . LYS A 1 186 ? 8.068 11.956 -5.321 1.00 93.62 186 LYS A CA 1
ATOM 1386 C C . LYS A 1 186 ? 9.404 12.393 -4.731 1.00 93.62 186 LYS A C 1
ATOM 1388 O O . LYS A 1 186 ? 10.428 12.237 -5.391 1.00 93.62 186 LYS A O 1
ATOM 1393 N N . ASN A 1 187 ? 9.398 12.873 -3.488 1.00 92.75 187 ASN A N 1
ATOM 1394 C CA . ASN A 1 187 ? 10.611 13.282 -2.791 1.00 92.75 187 ASN A CA 1
ATOM 1395 C C . ASN A 1 187 ? 11.578 12.104 -2.616 1.00 92.75 187 ASN A C 1
ATOM 1397 O O . ASN A 1 187 ? 12.763 12.246 -2.898 1.00 92.75 187 ASN A O 1
ATOM 1401 N N . LEU A 1 188 ? 11.079 10.914 -2.250 1.00 93.00 188 LEU A N 1
ATOM 1402 C CA . LEU A 1 188 ? 11.917 9.712 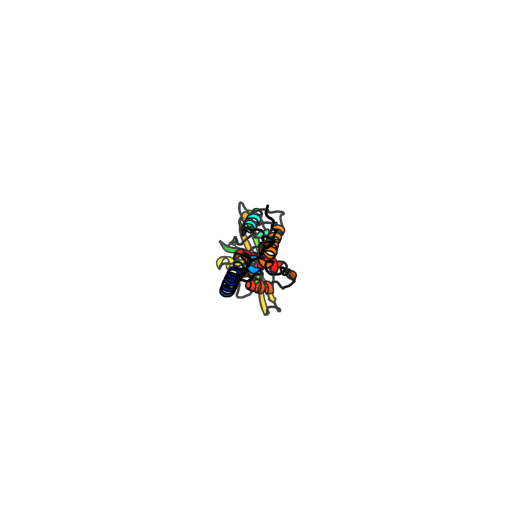-2.190 1.00 93.00 188 LEU A CA 1
ATOM 1403 C C . LEU A 1 188 ? 12.601 9.422 -3.536 1.00 93.00 188 LEU A C 1
ATOM 1405 O O . LEU A 1 188 ? 13.791 9.107 -3.555 1.00 93.00 188 LEU A O 1
ATOM 1409 N N . ASN A 1 189 ? 11.873 9.542 -4.651 1.00 93.25 189 ASN A N 1
ATOM 1410 C CA . ASN A 1 189 ? 12.423 9.305 -5.986 1.00 93.25 189 ASN A CA 1
ATOM 1411 C C . ASN A 1 189 ? 13.488 10.350 -6.359 1.00 93.25 189 ASN A C 1
ATOM 1413 O O . ASN A 1 189 ? 14.580 10.004 -6.803 1.00 93.25 189 ASN A O 1
ATOM 1417 N N . GLU A 1 190 ? 13.188 11.634 -6.170 1.00 90.56 190 GLU A N 1
ATOM 1418 C CA . GLU A 1 190 ? 14.085 12.727 -6.557 1.00 90.56 190 GLU A CA 1
ATOM 1419 C C . GLU A 1 190 ? 15.368 12.734 -5.726 1.00 90.56 190 GLU A C 1
ATOM 1421 O O . GLU A 1 190 ? 16.461 12.781 -6.291 1.00 90.56 190 GLU A O 1
ATOM 1426 N N . THR A 1 191 ? 15.243 12.595 -4.407 1.00 89.19 191 THR A N 1
ATOM 1427 C CA . THR A 1 191 ? 16.375 12.601 -3.479 1.00 89.19 191 THR A CA 1
ATOM 1428 C C . THR A 1 191 ? 17.252 11.360 -3.630 1.00 89.19 191 THR A C 1
ATOM 1430 O O . THR A 1 191 ? 18.471 11.467 -3.769 1.00 89.19 191 THR A O 1
ATOM 1433 N N . HIS A 1 192 ? 16.664 10.158 -3.620 1.00 89.44 192 HIS A N 1
ATOM 1434 C CA . HIS A 1 192 ? 17.457 8.928 -3.517 1.00 89.44 192 HIS A CA 1
ATOM 1435 C C . HIS A 1 192 ? 17.792 8.287 -4.866 1.00 89.44 192 HIS A C 1
ATOM 1437 O O . HIS A 1 192 ? 18.755 7.524 -4.940 1.00 89.44 192 HIS A O 1
ATOM 1443 N N . CYS A 1 193 ? 17.053 8.590 -5.938 1.00 89.19 193 CYS A N 1
ATOM 1444 C CA . CYS A 1 193 ? 17.356 8.084 -7.281 1.00 89.19 193 CYS A CA 1
ATOM 1445 C C . CYS A 1 193 ? 18.026 9.132 -8.186 1.00 89.19 193 CYS A C 1
ATOM 1447 O O . CYS A 1 193 ? 18.583 8.761 -9.218 1.00 89.19 193 CYS A O 1
ATOM 1449 N N . GLY A 1 194 ? 18.030 10.414 -7.796 1.00 87.06 194 GLY A N 1
ATOM 1450 C CA . GLY A 1 194 ? 18.644 11.514 -8.553 1.00 87.06 194 GLY A CA 1
ATOM 1451 C C . GLY A 1 194 ? 20.148 11.713 -8.344 1.00 87.06 194 GLY A C 1
ATOM 1452 O O . GLY A 1 194 ? 20.774 12.497 -9.054 1.00 87.06 194 GLY A O 1
ATOM 1453 N N . GLY A 1 195 ? 20.758 11.010 -7.385 1.00 85.06 195 GLY A N 1
ATOM 1454 C CA . GLY A 1 195 ? 22.148 1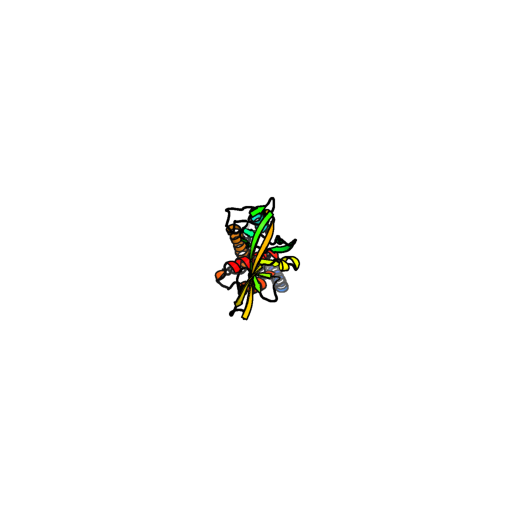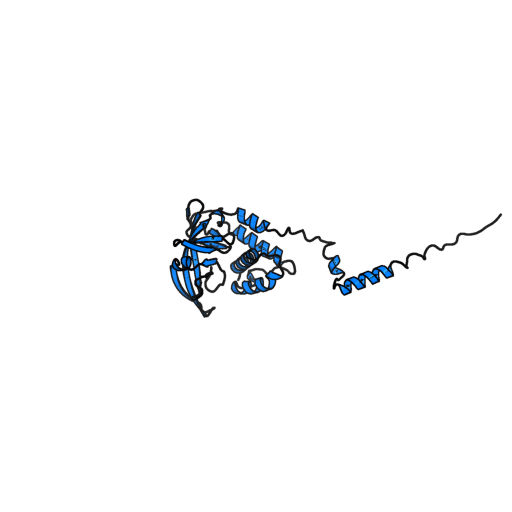1.258 -6.982 1.00 85.06 195 GLY A CA 1
ATOM 1455 C C . GLY A 1 195 ? 23.218 10.852 -8.006 1.00 85.06 195 GLY A C 1
ATOM 1456 O O . GLY A 1 195 ? 24.344 11.344 -7.943 1.00 85.06 195 GLY A O 1
ATOM 1457 N N . CYS A 1 196 ? 22.909 9.952 -8.947 1.00 87.06 196 CYS A N 1
ATOM 1458 C CA . CYS A 1 196 ? 23.870 9.462 -9.951 1.00 87.06 196 CYS A CA 1
ATOM 1459 C C . CYS A 1 196 ? 23.482 9.796 -11.398 1.00 87.06 196 CYS A C 1
ATOM 1461 O O . CYS A 1 196 ? 24.356 9.941 -12.252 1.00 87.06 196 CYS A O 1
ATOM 1463 N N . HIS A 1 197 ? 22.189 9.903 -11.681 1.00 91.50 197 HIS A N 1
ATOM 1464 C CA . HIS A 1 197 ? 21.614 10.267 -12.972 1.00 91.50 197 HIS A CA 1
ATOM 1465 C C . HIS A 1 197 ? 20.270 10.959 -12.729 1.00 91.50 197 HIS A C 1
ATOM 1467 O O . HIS A 1 197 ? 19.760 10.939 -11.613 1.00 91.50 197 HIS A O 1
ATOM 1473 N N . ALA A 1 198 ? 19.666 11.533 -13.770 1.00 91.44 198 ALA A N 1
ATOM 1474 C CA . ALA A 1 198 ? 18.309 12.059 -13.651 1.00 91.44 198 ALA A CA 1
ATOM 1475 C C . ALA A 1 198 ? 17.331 10.940 -13.220 1.00 91.44 198 ALA A C 1
ATOM 1477 O O . ALA A 1 198 ? 17.411 9.840 -13.784 1.00 91.44 198 ALA A O 1
ATOM 1478 N N . PRO A 1 199 ? 16.427 11.175 -12.249 1.00 90.88 199 PRO A N 1
ATOM 1479 C CA . PRO A 1 199 ? 15.407 10.199 -11.880 1.00 90.88 199 PRO A CA 1
ATOM 1480 C C . PRO A 1 199 ? 14.550 9.819 -13.089 1.00 90.88 199 PRO A C 1
ATOM 1482 O O . PRO A 1 199 ? 14.166 10.675 -13.887 1.00 90.88 199 PRO A O 1
ATOM 1485 N N . ILE A 1 200 ? 14.232 8.533 -13.217 1.00 91.88 200 ILE A N 1
ATOM 1486 C CA . ILE A 1 200 ? 13.290 8.063 -14.236 1.00 91.88 200 ILE A CA 1
ATOM 1487 C C . ILE A 1 200 ? 11.876 8.427 -13.763 1.00 91.88 200 ILE A C 1
ATOM 1489 O O . ILE A 1 200 ? 11.532 8.187 -12.602 1.00 91.88 200 ILE A O 1
ATOM 1493 N N . THR A 1 201 ? 11.067 9.023 -14.643 1.00 91.88 201 THR A N 1
ATOM 1494 C CA . THR A 1 201 ? 9.675 9.375 -14.321 1.00 91.88 201 THR A CA 1
ATOM 1495 C C . THR A 1 201 ? 8.804 8.122 -14.255 1.00 91.88 201 THR A C 1
ATOM 1497 O O . THR A 1 201 ? 9.089 7.135 -14.938 1.00 91.88 201 THR A O 1
ATOM 1500 N N . ALA A 1 202 ? 7.756 8.145 -13.427 1.00 94.31 202 ALA A N 1
ATOM 1501 C CA . ALA A 1 202 ? 6.936 6.973 -13.113 1.00 94.31 202 ALA A CA 1
ATOM 1502 C C . ALA A 1 202 ? 6.278 6.347 -14.363 1.00 94.31 202 ALA A C 1
ATOM 1504 O O . ALA A 1 202 ? 6.203 5.127 -14.491 1.00 94.31 202 ALA A O 1
ATOM 1505 N N . GLU A 1 203 ? 5.933 7.167 -15.351 1.00 95.56 203 GLU A N 1
ATOM 1506 C CA . GLU A 1 203 ? 5.239 6.784 -16.585 1.00 95.56 203 GLU A CA 1
ATOM 1507 C C . GLU A 1 203 ? 6.146 6.025 -17.572 1.00 95.56 203 GLU A C 1
ATOM 1509 O O . GLU A 1 203 ? 5.705 5.563 -18.624 1.00 95.56 203 GLU A O 1
ATOM 1514 N N . HIS A 1 204 ? 7.442 5.887 -17.283 1.00 95.94 204 HIS A N 1
ATOM 1515 C CA . HIS A 1 204 ? 8.364 5.199 -18.181 1.00 95.94 204 HIS A CA 1
ATOM 1516 C C . HIS A 1 204 ? 8.130 3.674 -18.210 1.00 95.94 204 HIS A C 1
ATOM 1518 O O . HIS A 1 204 ? 8.156 3.041 -19.277 1.00 95.94 204 HIS A O 1
ATOM 1524 N N . TYR A 1 205 ? 7.859 3.081 -17.045 1.00 97.25 205 TYR A N 1
ATOM 1525 C CA . TYR A 1 205 ? 7.662 1.642 -16.864 1.00 97.25 205 TYR A CA 1
ATOM 1526 C C . TYR A 1 205 ? 6.223 1.318 -16.458 1.00 97.25 205 TYR A C 1
ATOM 1528 O O . TYR A 1 205 ? 5.510 2.160 -15.925 1.00 97.25 205 TYR A O 1
ATOM 1536 N N . THR A 1 206 ? 5.805 0.077 -16.706 1.00 97.06 206 THR A N 1
ATOM 1537 C CA . THR A 1 206 ? 4.552 -0.468 -16.152 1.00 97.06 206 THR A CA 1
ATOM 1538 C C . THR A 1 206 ? 4.685 -0.704 -14.645 1.00 97.06 206 THR A C 1
ATOM 1540 O O . THR A 1 206 ? 5.796 -0.890 -14.132 1.00 97.06 206 THR A O 1
ATOM 1543 N N . ALA A 1 207 ? 3.559 -0.808 -13.934 1.00 96.88 207 ALA A N 1
ATOM 1544 C CA . ALA A 1 207 ? 3.546 -1.113 -12.502 1.00 96.88 207 ALA A CA 1
ATOM 1545 C C . ALA A 1 207 ? 4.350 -2.384 -12.148 1.00 96.88 207 ALA A C 1
ATOM 1547 O O . ALA A 1 207 ? 5.093 -2.423 -11.168 1.00 96.88 207 ALA A O 1
ATOM 1548 N N . ASN A 1 208 ? 4.285 -3.434 -12.967 1.00 96.50 208 ASN A N 1
ATOM 1549 C CA . ASN A 1 208 ? 5.024 -4.670 -12.689 1.00 96.50 208 ASN A CA 1
ATOM 1550 C C . ASN A 1 208 ? 6.537 -4.534 -12.929 1.00 96.50 208 ASN A C 1
ATOM 1552 O O . ASN A 1 208 ? 7.333 -5.165 -12.230 1.00 96.50 208 ASN A O 1
ATOM 1556 N N . GLN A 1 209 ? 6.953 -3.695 -13.880 1.00 97.38 209 GLN A N 1
ATOM 1557 C CA . GLN A 1 209 ? 8.368 -3.468 -14.194 1.00 97.38 209 GLN A CA 1
ATOM 1558 C C . GLN A 1 209 ? 9.091 -2.671 -13.101 1.00 97.38 209 GLN A C 1
ATOM 1560 O O . GLN A 1 209 ? 10.256 -2.959 -12.811 1.00 97.38 209 GLN A O 1
ATOM 1565 N N . TRP A 1 210 ? 8.408 -1.727 -12.445 1.00 97.81 210 TRP A N 1
ATOM 1566 C CA . TRP A 1 210 ? 8.993 -0.914 -11.372 1.00 97.81 210 TRP A CA 1
ATOM 1567 C C . TRP A 1 210 ? 9.576 -1.735 -10.221 1.00 97.81 210 TRP A C 1
ATOM 1569 O O . TRP A 1 210 ? 10.596 -1.346 -9.654 1.00 97.81 210 TRP A O 1
ATOM 1579 N N . ILE A 1 211 ? 9.007 -2.910 -9.933 1.00 96.75 211 ILE A N 1
ATOM 1580 C CA . ILE A 1 211 ? 9.525 -3.832 -8.912 1.00 96.75 211 ILE A CA 1
ATOM 1581 C C . ILE A 1 211 ? 10.979 -4.212 -9.216 1.00 96.75 211 ILE A C 1
ATOM 1583 O O . ILE A 1 211 ? 11.838 -4.150 -8.337 1.00 96.75 211 ILE A O 1
ATOM 1587 N N . GLY A 1 212 ? 11.269 -4.607 -10.458 1.00 97.00 212 GLY A N 1
ATOM 1588 C CA . GLY A 1 212 ? 12.622 -4.974 -10.877 1.00 97.00 212 GLY A CA 1
ATOM 1589 C C . GLY A 1 212 ? 13.569 -3.776 -10.852 1.00 97.00 212 GLY A C 1
ATOM 1590 O O . GLY A 1 212 ? 14.688 -3.880 -10.349 1.00 97.00 212 GLY A O 1
ATOM 1591 N N . MET A 1 213 ? 13.091 -2.623 -11.323 1.00 96.31 213 MET A N 1
ATOM 1592 C CA . MET A 1 213 ? 13.888 -1.398 -11.394 1.00 96.31 213 MET A CA 1
ATOM 1593 C C . MET A 1 213 ? 14.321 -0.911 -10.013 1.00 96.31 213 MET A C 1
ATOM 1595 O O . MET A 1 213 ? 15.517 -0.725 -9.784 1.00 96.31 213 MET A O 1
ATOM 1599 N N . VAL A 1 214 ? 13.390 -0.793 -9.064 1.00 96.69 214 VAL A N 1
ATOM 1600 C CA . VAL A 1 214 ? 13.719 -0.373 -7.695 1.00 96.69 214 VAL A CA 1
ATOM 1601 C C . VAL A 1 214 ? 14.621 -1.404 -7.015 1.00 96.69 214 VAL A C 1
ATOM 1603 O O . VAL A 1 214 ? 15.627 -1.032 -6.413 1.00 96.69 214 VAL A O 1
ATOM 1606 N N . ASN A 1 215 ? 14.343 -2.705 -7.166 1.00 96.31 215 ASN A N 1
ATOM 1607 C CA . ASN A 1 215 ? 15.183 -3.752 -6.574 1.00 96.31 215 ASN A CA 1
ATOM 1608 C C . ASN A 1 215 ? 16.626 -3.743 -7.094 1.00 96.31 215 ASN A C 1
ATOM 1610 O O . ASN A 1 215 ? 17.535 -4.070 -6.336 1.00 96.31 215 ASN A O 1
ATOM 1614 N N . SER A 1 216 ? 16.850 -3.350 -8.351 1.00 95.19 216 SER A N 1
ATOM 1615 C CA . SER A 1 216 ? 18.199 -3.249 -8.920 1.00 95.19 216 SER A CA 1
ATOM 1616 C C . SER A 1 216 ? 19.028 -2.096 -8.336 1.00 95.19 216 SER A C 1
ATOM 1618 O O . SER A 1 216 ? 20.259 -2.137 -8.398 1.00 95.19 216 SER A O 1
ATOM 1620 N N . MET A 1 217 ? 18.368 -1.084 -7.758 1.00 94.62 217 MET A N 1
ATOM 1621 C CA . MET A 1 217 ? 19.007 0.141 -7.268 1.00 94.62 217 MET A CA 1
ATOM 1622 C C . MET A 1 217 ? 18.957 0.311 -5.752 1.00 94.62 217 MET A C 1
ATOM 1624 O O . MET A 1 217 ? 19.809 1.014 -5.221 1.00 94.62 217 MET A O 1
ATOM 1628 N N . LYS A 1 218 ? 18.023 -0.334 -5.038 1.00 93.19 218 LYS A N 1
ATOM 1629 C CA . LYS A 1 218 ? 17.787 -0.097 -3.600 1.00 93.19 218 LYS A CA 1
ATOM 1630 C C . LYS A 1 218 ? 19.057 -0.185 -2.744 1.00 93.19 218 LYS A C 1
ATOM 1632 O O . LYS A 1 218 ? 19.263 0.661 -1.884 1.00 93.19 218 LYS A O 1
ATOM 1637 N N . ASP A 1 219 ? 19.945 -1.136 -3.042 1.00 93.44 219 ASP A N 1
ATOM 1638 C CA . ASP A 1 219 ? 21.179 -1.379 -2.278 1.00 93.44 219 ASP A CA 1
ATOM 1639 C C . ASP A 1 219 ? 22.298 -0.365 -2.605 1.00 93.44 219 ASP A C 1
ATOM 1641 O O . ASP A 1 219 ? 23.374 -0.400 -2.013 1.00 93.44 219 ASP A O 1
ATOM 1645 N N . ARG A 1 220 ? 22.050 0.548 -3.554 1.00 91.12 220 ARG A N 1
ATOM 1646 C CA . ARG A 1 220 ? 22.908 1.687 -3.921 1.00 91.12 220 ARG A CA 1
ATOM 1647 C C . ARG A 1 220 ? 22.362 3.022 -3.404 1.00 91.12 220 ARG A C 1
ATOM 1649 O O . ARG A 1 220 ? 22.914 4.069 -3.725 1.00 91.12 220 ARG A O 1
ATOM 1656 N N . THR A 1 221 ? 21.278 2.984 -2.634 1.00 89.44 221 THR A N 1
ATOM 1657 C CA . THR A 1 221 ? 20.636 4.156 -2.029 1.00 89.44 221 THR A CA 1
ATOM 1658 C C . THR A 1 221 ? 20.698 4.064 -0.507 1.00 89.44 221 THR A C 1
ATOM 1660 O O . THR A 1 221 ? 20.959 2.999 0.048 1.00 89.44 221 THR A O 1
ATOM 1663 N N . SER A 1 222 ? 20.415 5.167 0.181 1.00 89.00 222 SER A N 1
ATOM 1664 C CA . SER A 1 222 ? 20.247 5.203 1.640 1.00 89.00 222 SER A CA 1
ATOM 1665 C C . SER A 1 222 ? 18.821 4.869 2.109 1.00 89.00 222 SER A C 1
ATOM 1667 O O . SER A 1 222 ? 18.510 5.054 3.284 1.00 89.00 222 SER A O 1
ATOM 1669 N N . LEU A 1 223 ? 17.946 4.380 1.220 1.00 90.88 223 LEU A N 1
ATOM 1670 C CA . LEU A 1 223 ? 16.553 4.081 1.551 1.00 90.88 223 LEU A CA 1
ATOM 1671 C C . LEU A 1 223 ? 16.449 2.927 2.559 1.00 90.88 223 LEU A C 1
ATOM 1673 O O . LEU A 1 223 ? 17.012 1.846 2.375 1.00 90.88 223 LEU A O 1
ATOM 1677 N N . THR A 1 224 ? 15.634 3.116 3.593 1.00 92.75 224 THR A N 1
ATOM 1678 C CA . THR A 1 224 ? 15.191 2.022 4.467 1.00 92.75 224 THR A CA 1
ATOM 1679 C C . THR A 1 224 ? 14.271 1.055 3.714 1.00 92.75 224 THR A C 1
ATOM 1681 O O . THR A 1 224 ? 13.683 1.400 2.690 1.00 92.75 224 THR A O 1
ATOM 1684 N N . LYS A 1 225 ? 14.070 -0.161 4.240 1.00 92.94 225 LYS A N 1
ATOM 1685 C CA . LYS A 1 225 ? 13.154 -1.150 3.632 1.00 92.94 225 LYS A CA 1
ATOM 1686 C C . LYS A 1 225 ? 11.732 -0.606 3.441 1.00 92.94 225 LYS A C 1
ATOM 1688 O O . LYS A 1 225 ? 11.107 -0.880 2.418 1.00 92.94 225 LYS A O 1
ATOM 1693 N N . ASP A 1 226 ? 11.248 0.180 4.398 1.00 92.25 226 ASP A N 1
ATOM 1694 C CA . ASP A 1 226 ? 9.906 0.757 4.347 1.00 92.25 226 ASP A CA 1
ATOM 1695 C C . ASP A 1 226 ? 9.826 1.887 3.315 1.00 92.25 226 ASP A C 1
ATOM 1697 O O . ASP A 1 226 ? 8.868 1.942 2.544 1.00 92.25 226 ASP A O 1
ATOM 1701 N N . GLN A 1 227 ? 10.865 2.723 3.208 1.00 93.88 227 GLN A N 1
ATOM 1702 C CA . GLN A 1 227 ? 10.953 3.741 2.157 1.00 93.88 227 GLN A CA 1
ATOM 1703 C C . GLN A 1 227 ? 11.091 3.119 0.763 1.00 93.88 227 GLN A C 1
ATOM 1705 O O . GLN A 1 227 ? 10.437 3.586 -0.162 1.00 93.88 227 GLN A O 1
ATOM 1710 N N . VAL A 1 228 ? 11.862 2.035 0.600 1.00 95.75 228 VAL A N 1
ATOM 1711 C CA . VAL A 1 228 ? 11.920 1.274 -0.663 1.00 95.75 228 VAL A CA 1
ATOM 1712 C C . VAL A 1 228 ? 10.521 0.814 -1.064 1.00 95.75 228 VAL A C 1
ATOM 1714 O O . VAL A 1 228 ? 10.141 0.921 -2.230 1.00 95.75 228 VAL A O 1
ATOM 1717 N N . ARG A 1 229 ? 9.729 0.326 -0.105 1.00 95.44 229 ARG A N 1
ATOM 1718 C CA . ARG A 1 229 ? 8.366 -0.137 -0.368 1.00 95.44 229 ARG A CA 1
ATOM 1719 C C . ARG A 1 229 ? 7.422 1.011 -0.720 1.00 95.44 229 ARG A C 1
ATOM 1721 O O . ARG A 1 229 ? 6.699 0.890 -1.704 1.00 95.44 229 ARG A O 1
ATOM 1728 N N . ALA A 1 230 ? 7.474 2.118 0.018 1.00 95.75 230 ALA A N 1
ATOM 1729 C CA . ALA A 1 230 ? 6.687 3.315 -0.274 1.00 95.75 230 ALA A CA 1
ATOM 1730 C C . ALA A 1 230 ? 7.032 3.910 -1.650 1.00 95.75 230 ALA A C 1
ATOM 1732 O O . ALA A 1 230 ? 6.130 4.189 -2.434 1.00 95.75 230 ALA A O 1
ATOM 1733 N N . LEU A 1 231 ? 8.325 4.025 -1.976 1.00 96.69 231 LEU A N 1
ATOM 1734 C CA . LEU A 1 231 ? 8.805 4.477 -3.283 1.00 96.69 231 LEU A CA 1
ATOM 1735 C C . LEU A 1 231 ? 8.333 3.549 -4.406 1.00 96.69 231 LEU A C 1
ATOM 1737 O O . LEU A 1 231 ? 7.856 4.025 -5.433 1.00 96.69 231 LEU A O 1
ATOM 1741 N N . THR A 1 232 ? 8.439 2.231 -4.208 1.00 97.88 232 THR A N 1
ATOM 1742 C CA . THR A 1 232 ? 7.978 1.253 -5.203 1.00 97.88 232 THR A CA 1
ATOM 1743 C C . THR A 1 232 ? 6.491 1.449 -5.477 1.00 97.88 232 THR A C 1
ATOM 1745 O O . THR A 1 232 ? 6.116 1.619 -6.630 1.00 97.88 232 THR A O 1
ATOM 1748 N N . ILE A 1 233 ? 5.653 1.509 -4.439 1.00 97.75 233 ILE A N 1
ATOM 1749 C CA . ILE A 1 233 ? 4.202 1.676 -4.604 1.00 97.75 233 ILE A CA 1
ATOM 1750 C C . ILE A 1 233 ? 3.869 3.026 -5.251 1.00 97.75 233 ILE A C 1
ATOM 1752 O O . ILE A 1 233 ? 3.039 3.067 -6.154 1.00 97.75 233 ILE A O 1
ATOM 1756 N N . TYR A 1 234 ? 4.547 4.112 -4.867 1.00 97.75 234 TYR A N 1
ATOM 1757 C CA . TYR A 1 234 ? 4.393 5.415 -5.518 1.00 97.75 234 TYR A CA 1
ATOM 1758 C C . TYR A 1 234 ? 4.667 5.335 -7.029 1.00 97.75 234 TYR A C 1
ATOM 1760 O O . TYR A 1 234 ? 3.833 5.763 -7.825 1.00 97.75 234 TYR A O 1
ATOM 1768 N N . LEU A 1 235 ? 5.795 4.745 -7.437 1.00 98.06 235 LEU A N 1
ATOM 1769 C CA . LEU A 1 235 ? 6.148 4.599 -8.854 1.00 98.06 235 LEU A CA 1
ATOM 1770 C C . LEU A 1 235 ? 5.154 3.701 -9.599 1.00 98.06 235 LEU A C 1
ATOM 1772 O O . LEU A 1 235 ? 4.782 4.000 -10.727 1.00 98.06 235 LEU A O 1
ATOM 1776 N N . GLN A 1 236 ? 4.689 2.627 -8.958 1.00 98.25 236 GLN A N 1
ATOM 1777 C CA . GLN A 1 236 ? 3.706 1.715 -9.534 1.00 98.25 236 GLN A CA 1
ATOM 1778 C C . GLN A 1 236 ? 2.343 2.371 -9.764 1.00 98.25 236 GLN A C 1
ATOM 1780 O O . GLN A 1 236 ? 1.743 2.161 -10.810 1.00 98.25 236 GLN A O 1
ATOM 1785 N N . ARG A 1 237 ? 1.862 3.171 -8.806 1.00 96.44 237 ARG A N 1
ATOM 1786 C CA . ARG A 1 237 ? 0.569 3.870 -8.897 1.00 96.44 237 ARG A CA 1
ATOM 1787 C C . ARG A 1 237 ? 0.563 4.997 -9.930 1.00 96.44 237 ARG A C 1
ATOM 1789 O O . ARG A 1 237 ? -0.502 5.381 -10.391 1.00 96.44 237 ARG A O 1
ATOM 1796 N N . ASN A 1 238 ? 1.738 5.521 -10.273 1.00 96.25 238 ASN A N 1
ATOM 1797 C CA . ASN A 1 238 ? 1.922 6.572 -11.277 1.00 96.25 238 ASN A CA 1
ATOM 1798 C C . ASN A 1 238 ? 2.539 6.018 -12.581 1.00 96.25 238 ASN A C 1
ATOM 1800 O O . ASN A 1 238 ? 3.124 6.760 -13.367 1.00 96.25 238 ASN A O 1
ATOM 1804 N N . ALA A 1 239 ? 2.461 4.701 -12.786 1.00 96.94 239 ALA A N 1
ATOM 1805 C CA . ALA A 1 239 ? 2.957 4.030 -13.980 1.00 96.94 239 ALA A CA 1
ATOM 1806 C C . ALA A 1 239 ? 2.069 4.291 -15.209 1.00 96.94 239 ALA A C 1
ATOM 1808 O O . ALA A 1 239 ? 0.943 4.775 -15.088 1.00 96.94 239 ALA A O 1
ATOM 1809 N N . LYS A 1 240 ? 2.587 3.949 -16.395 1.00 91.88 240 LYS A N 1
ATOM 1810 C CA . LYS A 1 240 ? 1.806 3.943 -17.646 1.00 91.88 240 LYS A CA 1
ATOM 1811 C C . LYS A 1 240 ? 0.863 2.752 -17.767 1.00 91.88 240 LYS A C 1
ATOM 1813 O O . LYS A 1 240 ? 1.188 1.684 -17.189 1.00 91.88 240 LYS A O 1
#